Protein AF-A0A950SIX4-F1 (afdb_monomer_lite)

pLDDT: mean 78.1, std 17.55, range [30.97, 98.0]

Sequence (350 aa):
MWPEWLRGLGRAPDRRWSFGVALLVTAQAVRPSWPFLECTYTRKWVKQLPDDAPLQIAAKRLRPAVEAVAWSSIGLQEKALKNGLRTMMVAGHTALEQITDADLRSVPVTVSSGSDVLDAALCSLGVLGRTPLRGAARRMRNRRLTPAELAERSKIPERFRAVHVLYLEQYQQRVSDVYATTRHKHNSLEHFWCFIDERYPEVRSCAHVRPAHARAFIPEAIELARRVQRGPGAGEREDRSTAMQWLTNLRCFFADVCTWGAEPGSPFEPHAPAAVPLERHDLRNLGFDKVRRRAKARSVEAVIDLEREIPKIRAVAIRRWDQAQQSLAEEPGVRAGREAETEAFWDWAV

Secondary structure (DSSP, 8-state):
-HHHHHTTTT--SS-TTHHHHHHHHHTTSS---HHHHHTS-HHHHHTTS-TTSHHHHHHHHHHHHHHT-TT--HHHHHHHHHHHHHHHHHHT-SSGGG--HHHHHHS-GGG-TTHHHHHHHHHHTTSSSS----THHHHH-S----HHHHHHTS---HHHHHHHHHHHHHHHHHT---HHHHHHHHHHHHHHHHHHHHH-TT--SGGG--HHHHHHHHHHHHHHHHHH--STTTTTS-SHHHHHHHHHHHHHHHHHHHHHHTSTT-TTGGG--SS-SS-TTTTSSSSHHHHHHHHHHHHHHHHHHHHHHHHHHHHHHHHHHHHHHHHHHHSTT-HHHHHHHHHHHHTT--

Radius of gyration: 29.11 Å; chains: 1; bounding box: 75×47×80 Å

Structure (mmCIF, N/CA/C/O backbone):
data_AF-A0A950SIX4-F1
#
_entry.id   AF-A0A950SIX4-F1
#
loop_
_atom_site.group_PDB
_atom_site.id
_atom_site.type_symbol
_atom_site.label_atom_id
_atom_site.label_alt_id
_atom_site.label_comp_id
_atom_site.label_asym_id
_atom_site.label_entity_id
_atom_site.label_seq_id
_atom_site.pdbx_PDB_ins_code
_atom_site.Cartn_x
_atom_site.Cartn_y
_atom_site.Cartn_z
_atom_site.occupancy
_atom_site.B_iso_or_equiv
_atom_site.auth_seq_id
_atom_site.auth_comp_id
_atom_site.auth_asym_id
_atom_site.auth_atom_id
_atom_site.pdbx_PDB_model_num
ATOM 1 N N . MET A 1 1 ? -42.368 -7.516 34.049 1.00 48.38 1 MET A N 1
ATOM 2 C CA . MET A 1 1 ? -41.934 -6.469 33.092 1.00 48.38 1 MET A CA 1
ATOM 3 C C . MET A 1 1 ? -42.643 -6.516 31.729 1.00 48.38 1 MET A C 1
ATOM 5 O O . MET A 1 1 ? -43.366 -5.576 31.427 1.00 48.38 1 MET A O 1
ATOM 9 N N . TRP A 1 2 ? -42.496 -7.566 30.899 1.00 38.22 2 TRP A N 1
ATOM 10 C CA . TRP A 1 2 ? -43.104 -7.627 29.544 1.00 38.22 2 TRP A CA 1
ATOM 11 C C . TRP A 1 2 ? -44.647 -7.483 29.506 1.00 38.22 2 TRP A C 1
ATOM 13 O O . TRP A 1 2 ? -45.151 -6.666 28.731 1.00 38.22 2 TRP A O 1
ATOM 23 N N . PRO A 1 3 ? -45.422 -8.170 30.374 1.00 49.09 3 PRO A N 1
ATOM 24 C CA . PRO A 1 3 ? -46.884 -8.040 30.378 1.00 49.09 3 PRO A CA 1
ATOM 25 C C . PRO A 1 3 ? -47.371 -6.679 30.896 1.00 49.09 3 PRO A C 1
ATOM 27 O O . PRO A 1 3 ? -48.432 -6.204 30.504 1.00 49.09 3 PRO A O 1
ATOM 30 N N . GLU A 1 4 ? -46.599 -6.035 31.772 1.00 46.50 4 GLU A N 1
ATOM 31 C CA . GLU A 1 4 ? -46.961 -4.770 32.427 1.00 46.50 4 GLU A CA 1
ATOM 32 C C . GLU A 1 4 ? -46.739 -3.572 31.496 1.00 46.50 4 GLU A C 1
ATOM 34 O O . GLU A 1 4 ? -47.550 -2.647 31.466 1.00 46.50 4 GLU A O 1
ATOM 39 N N . TRP A 1 5 ? -45.697 -3.627 30.661 1.00 44.66 5 TRP A N 1
ATOM 40 C CA . TRP A 1 5 ? -45.426 -2.608 29.647 1.00 44.66 5 TRP A CA 1
ATOM 41 C C . TRP A 1 5 ? -46.444 -2.641 28.489 1.00 44.66 5 TRP A C 1
ATOM 43 O O . TRP A 1 5 ? -46.896 -1.588 28.022 1.00 44.66 5 TRP A O 1
ATOM 53 N N . LEU A 1 6 ? -46.876 -3.839 28.061 1.00 46.06 6 LEU A N 1
ATOM 54 C CA . LEU A 1 6 ? -47.968 -4.011 27.086 1.00 46.06 6 LEU A CA 1
ATOM 55 C C . LEU A 1 6 ? -49.285 -3.398 27.584 1.00 46.06 6 LEU A C 1
ATOM 57 O O . LEU A 1 6 ? -50.023 -2.809 26.797 1.00 46.06 6 LEU A O 1
ATOM 61 N N . ARG A 1 7 ? -49.530 -3.461 28.899 1.00 49.22 7 ARG A N 1
ATOM 62 C CA . ARG A 1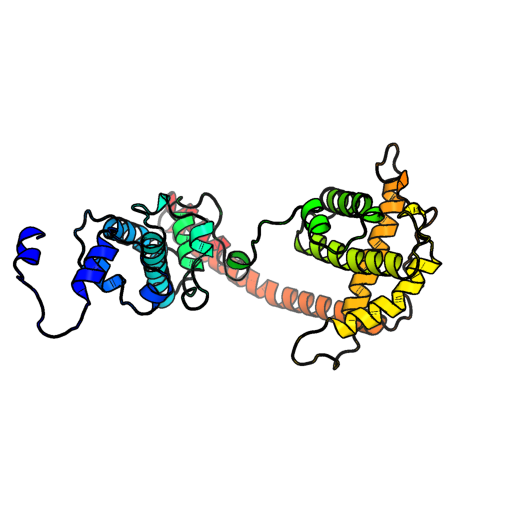 7 ? -50.679 -2.843 29.583 1.00 49.22 7 ARG A CA 1
ATOM 63 C C . ARG A 1 7 ? -50.543 -1.329 29.793 1.00 49.22 7 ARG A C 1
ATOM 65 O O . ARG A 1 7 ? -51.452 -0.711 30.331 1.00 49.22 7 ARG A O 1
ATOM 72 N N . GLY A 1 8 ? -49.441 -0.715 29.357 1.00 42.72 8 GLY A N 1
ATOM 73 C CA . GLY A 1 8 ? -49.271 0.740 29.350 1.00 42.72 8 GLY A CA 1
ATOM 74 C C . GLY A 1 8 ? -48.735 1.359 30.642 1.00 42.72 8 GLY A C 1
ATOM 75 O O . GLY A 1 8 ? -48.627 2.583 30.713 1.00 42.72 8 GLY A O 1
ATOM 76 N N . LEU A 1 9 ? -48.342 0.557 31.634 1.00 44.31 9 LEU A N 1
ATOM 77 C CA . LEU A 1 9 ? -47.749 1.062 32.874 1.00 44.31 9 LEU A CA 1
ATOM 78 C C . LEU A 1 9 ? -46.322 1.584 32.613 1.00 44.31 9 LEU A C 1
ATOM 80 O O . LEU A 1 9 ? -45.476 0.868 32.079 1.00 44.31 9 LEU A O 1
ATOM 84 N N . GLY A 1 10 ? -46.068 2.853 32.962 1.00 48.56 10 GLY A N 1
ATOM 85 C CA . GLY A 1 10 ? -44.774 3.533 32.774 1.00 48.56 10 GLY A CA 1
ATOM 86 C C . GLY A 1 10 ? -44.601 4.308 31.455 1.00 48.56 10 GLY A C 1
ATOM 87 O O . GLY A 1 10 ? -43.490 4.743 31.148 1.00 48.56 10 GLY A O 1
ATOM 88 N N . ARG A 1 11 ? -45.666 4.500 30.658 1.00 47.41 11 ARG A N 1
ATOM 89 C CA . ARG A 1 11 ? -45.623 5.326 29.432 1.00 47.41 11 ARG A CA 1
ATOM 90 C C . ARG A 1 11 ? -45.640 6.825 29.770 1.00 47.41 11 ARG A C 1
ATOM 92 O O . ARG A 1 11 ? -46.593 7.304 30.373 1.00 47.41 11 ARG A O 1
ATOM 99 N N . ALA A 1 12 ? -44.618 7.573 29.345 1.00 44.06 12 ALA A N 1
ATOM 100 C CA . ALA A 1 12 ? -44.631 9.039 29.409 1.00 44.06 12 ALA A CA 1
ATOM 101 C C . ALA A 1 12 ? -45.464 9.635 28.248 1.00 44.06 12 ALA A C 1
ATOM 103 O O . ALA A 1 12 ? -45.414 9.079 27.145 1.00 44.06 12 ALA A O 1
ATOM 104 N N . PRO A 1 13 ? -46.215 10.737 28.450 1.00 44.34 13 PRO A N 1
ATOM 105 C CA . PRO A 1 13 ? -47.387 11.041 27.619 1.00 44.34 13 PRO A CA 1
ATOM 106 C C . PRO A 1 13 ? -47.112 11.669 26.241 1.00 44.34 13 PRO A C 1
ATOM 108 O O . PRO A 1 13 ? -48.039 11.774 25.447 1.00 44.34 13 PRO A O 1
ATOM 111 N N . ASP A 1 14 ? -45.893 12.113 25.918 1.00 44.97 14 ASP A N 1
ATOM 112 C CA . ASP A 1 14 ? -45.749 13.212 24.947 1.00 44.97 14 ASP A CA 1
ATOM 113 C C . ASP A 1 14 ? -44.586 13.133 23.933 1.00 44.97 14 ASP A C 1
ATOM 115 O O . ASP A 1 14 ? -44.332 14.106 23.222 1.00 44.97 14 ASP A O 1
ATOM 119 N N . ARG A 1 15 ? -43.904 11.990 23.735 1.00 39.38 15 ARG A N 1
ATOM 120 C CA . ARG A 1 15 ? -42.843 11.883 22.696 1.00 39.38 15 ARG A CA 1
ATOM 121 C C . ARG A 1 15 ? -43.001 10.717 21.713 1.00 39.38 15 ARG A C 1
ATOM 123 O O . ARG A 1 15 ? -42.433 9.636 21.870 1.00 39.38 15 ARG A O 1
ATOM 130 N N . ARG A 1 16 ? -43.767 11.036 20.660 1.00 43.94 16 ARG A N 1
ATOM 131 C CA . ARG A 1 16 ? -43.794 10.532 19.266 1.00 43.94 16 ARG A CA 1
ATOM 132 C C . ARG A 1 16 ? -42.839 9.361 18.948 1.00 43.94 16 ARG A C 1
ATOM 134 O O . ARG A 1 16 ? -41.625 9.490 19.067 1.00 43.94 16 ARG A O 1
ATOM 141 N N . TRP A 1 17 ? -43.417 8.249 18.475 1.00 43.03 17 TRP A N 1
ATOM 142 C CA . TRP A 1 17 ? -42.788 7.102 17.776 1.00 43.03 17 TRP A CA 1
ATOM 143 C C . TRP A 1 17 ? -41.727 6.273 18.536 1.00 43.03 17 TRP A C 1
ATOM 145 O O . TRP A 1 17 ? -41.317 5.213 18.068 1.00 43.03 17 TRP A O 1
ATOM 155 N N . SER A 1 18 ? -41.296 6.710 19.719 1.00 53.47 18 SER A N 1
ATOM 156 C CA . SER A 1 18 ? -39.960 6.391 20.234 1.00 53.47 18 SER A CA 1
ATOM 157 C C . SER A 1 18 ? -39.784 5.046 20.949 1.00 53.47 18 SER A C 1
ATOM 159 O O . SER A 1 18 ? -38.671 4.530 20.931 1.00 53.47 18 SER A O 1
ATOM 161 N N . PHE A 1 19 ? -40.821 4.444 21.542 1.00 54.12 19 PHE A N 1
ATOM 162 C CA . PHE A 1 19 ? -40.644 3.205 22.320 1.00 54.12 19 PHE A CA 1
ATOM 163 C C . PHE A 1 19 ? -40.928 1.914 21.551 1.00 54.12 19 PHE A C 1
ATOM 165 O O . PHE A 1 19 ? -40.191 0.957 21.734 1.00 54.12 19 PHE A O 1
ATOM 172 N N . GLY A 1 20 ? -41.947 1.866 20.686 1.00 58.69 20 GLY A N 1
ATOM 173 C CA . GLY A 1 20 ? -42.248 0.654 19.908 1.00 58.69 20 GLY A CA 1
ATOM 174 C C . GLY A 1 20 ? -41.125 0.305 18.930 1.00 58.69 20 GLY A C 1
ATOM 175 O O . GLY A 1 20 ? -40.686 -0.836 18.865 1.00 58.69 20 GLY A O 1
ATOM 176 N N . VAL A 1 21 ? -40.582 1.312 18.241 1.00 62.69 21 VAL A N 1
ATOM 177 C CA . VAL A 1 21 ? -39.422 1.136 17.355 1.00 62.69 21 VAL A CA 1
ATOM 178 C C . VAL A 1 21 ? -38.161 0.817 18.156 1.00 62.69 21 VAL A C 1
ATOM 180 O O . VAL A 1 21 ? -37.418 -0.082 17.772 1.00 62.69 21 VAL A O 1
ATOM 183 N N . ALA A 1 22 ? -37.935 1.499 19.287 1.00 65.06 22 ALA A N 1
ATOM 184 C CA . ALA A 1 22 ? -36.827 1.159 20.177 1.00 65.06 22 ALA A CA 1
ATOM 185 C C . ALA A 1 22 ? -36.915 -0.297 20.635 1.00 65.06 22 ALA A C 1
ATOM 187 O O . ALA A 1 22 ? -35.912 -0.991 20.566 1.00 65.06 22 ALA A O 1
ATOM 188 N N . LEU A 1 23 ? -38.107 -0.759 21.020 1.00 65.56 23 LEU A N 1
ATOM 189 C CA . LEU A 1 23 ? -38.365 -2.128 21.449 1.00 65.56 23 LEU A CA 1
ATOM 190 C C . LEU A 1 23 ? -38.097 -3.131 20.329 1.00 65.56 23 LEU A C 1
ATOM 192 O O . LEU A 1 23 ? -37.397 -4.105 20.559 1.00 65.56 23 LEU A O 1
ATOM 196 N N . LEU A 1 24 ? -38.608 -2.896 19.118 1.00 67.69 24 LEU A N 1
ATOM 197 C CA . LEU A 1 24 ? -38.365 -3.786 17.977 1.00 67.69 24 LEU A CA 1
ATOM 198 C C . LEU A 1 24 ? -36.870 -3.883 17.642 1.00 67.69 24 LEU A C 1
ATOM 200 O O . LEU A 1 24 ? -36.374 -4.965 17.335 1.00 67.69 24 LEU A O 1
ATOM 204 N N . VAL A 1 25 ? -36.145 -2.765 17.730 1.00 68.19 25 VAL A N 1
ATOM 205 C CA . VAL A 1 25 ? -34.700 -2.708 17.476 1.00 68.19 25 VAL A CA 1
ATOM 206 C C . VAL A 1 25 ? -33.902 -3.375 18.598 1.00 68.19 25 VAL A C 1
ATOM 208 O O . VAL A 1 25 ? -32.972 -4.128 18.320 1.00 68.19 25 VAL A O 1
ATOM 211 N N . THR A 1 26 ? -34.235 -3.127 19.868 1.00 72.56 26 THR A N 1
ATOM 212 C CA . THR A 1 26 ? -33.491 -3.691 21.004 1.00 72.56 26 THR A CA 1
ATOM 213 C C . THR A 1 26 ? -33.841 -5.145 21.300 1.00 72.56 26 THR A C 1
ATOM 215 O O . THR A 1 26 ? -32.975 -5.875 21.773 1.00 72.56 26 THR A O 1
ATOM 218 N N . ALA A 1 27 ? -35.057 -5.586 20.971 1.00 68.62 27 ALA A N 1
ATOM 219 C CA . ALA A 1 27 ? -35.435 -6.998 20.922 1.00 68.62 27 ALA A CA 1
ATOM 220 C C . ALA A 1 27 ? -34.904 -7.706 19.662 1.00 68.62 27 ALA A C 1
ATOM 222 O O . ALA A 1 27 ? -35.129 -8.899 19.498 1.00 68.62 27 ALA A O 1
ATOM 223 N N . GLN A 1 28 ? -34.226 -6.974 18.767 1.00 69.88 28 GLN A N 1
ATOM 224 C CA . GLN A 1 28 ? -33.653 -7.482 17.516 1.00 69.88 28 GLN A CA 1
ATOM 225 C C . GLN A 1 28 ? -34.681 -8.135 16.574 1.00 69.88 28 GLN A C 1
ATOM 227 O O . GLN A 1 28 ? -34.322 -8.909 15.691 1.00 69.88 28 GLN A O 1
ATOM 232 N N . ALA A 1 29 ? -35.960 -7.772 16.710 1.00 67.88 29 ALA A N 1
ATOM 233 C CA . ALA A 1 29 ? -37.035 -8.192 15.813 1.00 67.88 29 ALA A CA 1
ATOM 234 C C . ALA A 1 29 ? -36.935 -7.522 14.430 1.00 67.88 29 ALA A C 1
ATOM 236 O O . ALA A 1 29 ? -37.530 -7.989 13.461 1.00 67.88 29 ALA A O 1
ATOM 237 N N . VAL A 1 30 ? -36.183 -6.421 14.333 1.00 67.06 30 VAL A N 1
ATOM 238 C CA . VAL A 1 30 ? -35.877 -5.717 13.083 1.00 67.06 30 VAL A CA 1
ATOM 239 C C . VAL A 1 30 ? -34.408 -5.306 13.047 1.00 67.06 30 VAL A C 1
ATOM 241 O O . VAL A 1 30 ? -33.815 -4.999 14.083 1.00 67.06 30 VAL A O 1
ATOM 244 N N . ARG A 1 31 ? -33.829 -5.244 11.842 1.00 77.25 31 ARG A N 1
ATOM 245 C CA . ARG A 1 31 ? -32.462 -4.753 11.620 1.00 77.25 31 ARG A CA 1
ATOM 246 C C . ARG A 1 31 ? -32.496 -3.285 11.190 1.00 77.25 31 ARG A C 1
ATOM 248 O O . ARG A 1 31 ? -32.911 -2.999 10.065 1.00 77.25 31 ARG A O 1
ATOM 255 N N . PRO A 1 32 ? -32.110 -2.335 12.057 1.00 77.69 32 PRO A N 1
ATOM 256 C CA . PRO A 1 32 ? -32.047 -0.931 11.680 1.00 77.69 32 PRO A CA 1
ATOM 257 C C . PRO A 1 32 ? -30.896 -0.664 10.702 1.00 77.69 32 PRO A C 1
ATOM 259 O O . PRO A 1 32 ? -29.860 -1.325 10.735 1.00 77.69 32 PRO A O 1
ATOM 262 N N . SER A 1 33 ? -31.044 0.369 9.875 1.00 76.00 33 SER A N 1
ATOM 263 C CA . SER A 1 33 ? -29.946 0.890 9.060 1.00 76.00 33 SER A CA 1
ATOM 264 C C . SER A 1 33 ? -29.054 1.840 9.866 1.00 76.00 33 SER A C 1
ATOM 266 O O . SER A 1 33 ? -29.481 2.437 10.860 1.00 76.00 33 SER A O 1
ATOM 268 N N . TRP A 1 34 ? -27.813 2.035 9.412 1.00 78.94 34 TRP A N 1
ATOM 269 C CA . TRP A 1 34 ? -26.906 3.014 10.013 1.00 78.94 34 TRP A CA 1
ATOM 270 C C . TRP A 1 34 ? -27.499 4.433 10.070 1.00 78.94 34 TRP A C 1
ATOM 272 O O . TRP A 1 34 ? -27.545 4.965 11.179 1.00 78.94 34 TRP A O 1
ATOM 282 N N . PRO A 1 35 ? -28.030 5.023 8.973 1.00 74.62 35 PRO A N 1
ATOM 283 C CA . PRO A 1 35 ? -28.616 6.368 9.011 1.00 74.62 35 PRO A CA 1
ATOM 284 C C . PRO A 1 35 ? -29.713 6.527 10.069 1.00 74.62 35 PRO A C 1
ATOM 286 O O . PRO A 1 35 ? -29.768 7.538 10.766 1.00 74.62 35 PRO A O 1
ATOM 289 N N . PHE A 1 36 ? -30.548 5.500 10.259 1.00 73.88 36 PHE A N 1
ATOM 290 C CA . PHE A 1 36 ? -31.557 5.505 11.315 1.00 73.88 36 PHE A CA 1
ATOM 291 C C . PHE A 1 36 ? -30.916 5.526 12.711 1.00 73.88 36 PHE A C 1
ATOM 293 O O . PHE A 1 36 ? -31.318 6.300 13.584 1.00 73.88 36 PHE A O 1
ATOM 300 N N . LEU A 1 37 ? -29.892 4.698 12.940 1.00 74.94 37 LEU A N 1
ATOM 301 C CA . LEU A 1 37 ? -29.213 4.663 14.231 1.00 74.94 37 LEU A CA 1
ATOM 302 C C . LEU A 1 37 ? -28.454 5.952 14.533 1.00 74.94 37 LEU A C 1
ATOM 304 O O . LEU A 1 37 ? -28.391 6.328 15.700 1.00 74.94 37 LEU A O 1
ATOM 308 N N . GLU A 1 38 ? -27.903 6.652 13.539 1.00 69.00 38 GLU A N 1
ATOM 309 C CA . GLU A 1 38 ? -27.194 7.924 13.734 1.00 69.00 38 GLU A CA 1
ATOM 310 C C . GLU A 1 38 ? -28.059 8.961 14.456 1.00 69.00 38 GLU A C 1
ATOM 312 O O . GLU A 1 38 ? -27.601 9.545 15.443 1.00 69.00 38 GLU A O 1
ATOM 317 N N . CYS A 1 39 ? -29.322 9.082 14.044 1.00 66.19 39 CYS A N 1
ATOM 318 C CA . CYS A 1 39 ? -30.301 10.030 14.574 1.00 66.19 39 CYS A CA 1
ATOM 319 C C . CYS A 1 39 ? -30.953 9.599 15.902 1.00 66.19 39 CYS A C 1
ATOM 321 O O . CYS A 1 39 ? -31.832 10.298 16.406 1.00 66.19 39 CYS A O 1
ATOM 323 N N . THR A 1 40 ? -30.558 8.462 16.490 1.00 67.62 40 THR A N 1
ATOM 324 C CA . THR A 1 40 ? -31.206 7.903 17.689 1.00 67.62 40 THR A CA 1
ATOM 325 C C . THR A 1 40 ? -30.260 7.748 18.881 1.00 67.62 40 THR A C 1
ATOM 327 O O . THR A 1 40 ? -29.041 7.558 18.763 1.00 67.62 40 THR A O 1
ATOM 330 N N . TYR A 1 41 ? -30.841 7.822 20.082 1.00 69.88 41 TYR A N 1
ATOM 331 C CA . TYR A 1 41 ? -30.123 7.778 21.358 1.00 69.88 41 TYR A CA 1
ATOM 332 C C . TYR A 1 41 ? -30.020 6.343 21.912 1.00 69.88 41 TYR A C 1
ATOM 334 O O . TYR A 1 41 ? -30.439 6.055 23.033 1.00 69.88 41 TYR A O 1
ATOM 342 N N . THR A 1 42 ? -29.447 5.436 21.113 1.00 72.44 42 THR A N 1
ATOM 343 C CA . THR A 1 42 ? -29.420 3.971 21.333 1.00 72.44 42 THR A CA 1
ATOM 344 C C . THR A 1 42 ? -28.978 3.522 22.729 1.00 72.44 42 THR A C 1
ATOM 346 O O . THR A 1 42 ? -29.514 2.556 23.262 1.00 72.44 42 THR A O 1
ATOM 349 N N . ARG A 1 43 ? -28.055 4.240 23.381 1.00 72.31 43 ARG A N 1
ATOM 350 C CA . ARG A 1 43 ? -27.608 3.924 24.752 1.00 72.31 43 ARG A CA 1
ATOM 351 C C . ARG A 1 43 ? -28.746 3.989 25.776 1.00 72.31 43 ARG A C 1
ATOM 353 O O . ARG A 1 43 ? -28.762 3.187 26.703 1.00 72.31 43 ARG A O 1
ATOM 360 N N . LYS A 1 44 ? -29.685 4.934 25.628 1.00 74.38 44 LYS A N 1
ATOM 361 C CA . LYS A 1 44 ? -30.836 5.052 26.538 1.00 74.38 44 LYS A CA 1
ATOM 362 C C . LYS A 1 44 ? -31.779 3.861 26.383 1.00 74.38 44 LYS A C 1
ATOM 364 O O . LYS A 1 44 ? -32.330 3.422 27.381 1.00 74.38 44 LYS A O 1
ATOM 369 N N . TRP A 1 45 ? -31.907 3.324 25.170 1.00 79.81 45 TRP A N 1
ATOM 370 C CA . TRP A 1 45 ? -32.712 2.131 24.912 1.00 79.81 45 TRP A CA 1
ATOM 371 C C . TRP A 1 45 ? -32.082 0.886 25.531 1.00 79.81 45 TRP A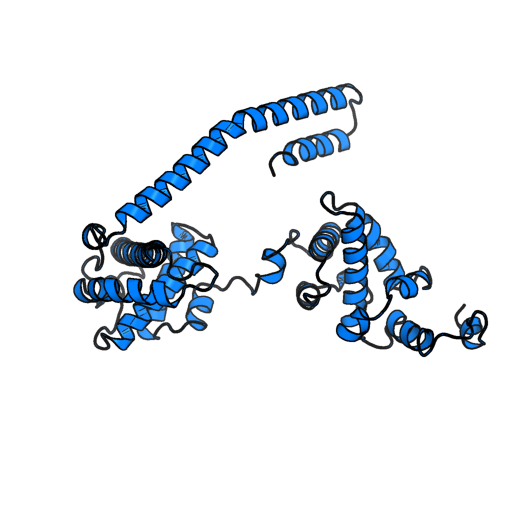 C 1
ATOM 373 O O . TRP A 1 45 ? -32.761 0.150 26.233 1.00 79.81 45 TRP A O 1
ATOM 383 N N . VAL A 1 46 ? -30.770 0.693 25.350 1.00 81.69 46 VAL A N 1
ATOM 384 C CA . VAL A 1 46 ? -30.061 -0.472 25.910 1.00 81.69 46 VAL A CA 1
ATOM 385 C C . VAL A 1 46 ? -30.089 -0.467 27.440 1.00 81.69 46 VAL A C 1
ATOM 387 O O . VAL A 1 46 ? -30.373 -1.494 28.032 1.00 81.69 46 VAL A O 1
ATOM 390 N N . LYS A 1 47 ? -29.916 0.694 28.093 1.00 79.75 47 LYS A N 1
ATOM 391 C CA . LYS A 1 47 ? -29.991 0.809 29.565 1.00 79.75 47 LYS A CA 1
ATOM 392 C C . LYS A 1 47 ? -31.331 0.372 30.177 1.00 79.75 47 LYS A C 1
ATOM 394 O O . LYS A 1 47 ? -31.378 0.157 31.381 1.00 79.75 47 LYS A O 1
ATOM 399 N N . GLN A 1 48 ? -32.405 0.330 29.390 1.00 79.50 48 GLN A N 1
ATOM 400 C CA . GLN A 1 48 ? -33.741 -0.067 29.847 1.00 79.50 48 GLN A CA 1
ATOM 401 C C . GLN A 1 48 ? -34.018 -1.558 29.633 1.00 79.50 48 GLN A C 1
ATOM 403 O O . GLN A 1 48 ? -35.090 -2.032 30.000 1.00 79.50 48 GLN A O 1
ATOM 408 N N . LEU A 1 49 ? -33.088 -2.284 29.010 1.00 78.19 49 LEU A N 1
ATOM 409 C CA . LEU A 1 49 ? -33.236 -3.710 28.784 1.00 78.19 49 LEU A CA 1
ATOM 410 C C . LEU A 1 49 ? -33.013 -4.509 30.075 1.00 78.19 49 LEU A C 1
ATOM 412 O O . LEU A 1 49 ? -32.210 -4.097 30.915 1.00 78.19 49 LEU A O 1
ATOM 416 N N . PRO A 1 50 ? -33.678 -5.671 30.202 1.00 79.25 50 PRO A N 1
ATOM 417 C CA . PRO A 1 50 ? -33.336 -6.677 31.198 1.00 79.25 50 PRO A CA 1
ATOM 418 C C . PRO A 1 50 ? -31.850 -7.055 31.164 1.00 79.25 50 PRO A C 1
ATOM 420 O O . PRO A 1 50 ? -31.191 -6.974 30.126 1.00 79.25 50 PRO A O 1
ATOM 423 N N . ASP A 1 51 ? -31.329 -7.488 32.306 1.00 81.38 51 ASP A N 1
ATOM 424 C CA . ASP A 1 51 ? -29.909 -7.803 32.481 1.00 81.38 51 ASP A CA 1
ATOM 425 C C . ASP A 1 51 ? -29.419 -9.001 31.660 1.00 81.38 51 ASP A C 1
ATOM 427 O O . ASP A 1 51 ? -28.230 -9.074 31.345 1.00 81.38 51 ASP A O 1
ATOM 431 N N . ASP A 1 52 ? -30.332 -9.898 31.302 1.00 81.94 52 ASP A N 1
ATOM 432 C CA . ASP A 1 52 ? -30.138 -11.069 30.450 1.00 81.94 52 ASP A CA 1
ATOM 433 C C . ASP A 1 52 ? -30.289 -10.755 28.951 1.00 81.94 52 ASP A C 1
ATOM 435 O O . ASP A 1 52 ? -30.013 -11.607 28.106 1.00 81.94 52 ASP A O 1
ATOM 439 N N . ALA A 1 53 ? -30.690 -9.533 28.585 1.00 84.25 53 ALA A N 1
ATOM 440 C CA . ALA A 1 53 ? -30.831 -9.167 27.185 1.00 84.25 53 ALA A CA 1
ATOM 441 C C . ALA A 1 53 ? -29.458 -9.156 26.475 1.00 84.25 53 ALA A C 1
ATOM 443 O O . ALA A 1 53 ? -28.508 -8.554 26.991 1.00 84.25 53 ALA A O 1
ATOM 444 N N . PRO A 1 54 ? -29.351 -9.698 25.245 1.00 89.19 54 PRO A N 1
ATOM 445 C CA . PRO A 1 54 ? -28.111 -9.755 24.462 1.00 89.19 54 PRO A CA 1
ATOM 446 C C . PRO A 1 54 ? -27.294 -8.454 24.433 1.00 89.19 54 PRO A C 1
ATOM 448 O O . PRO A 1 54 ? -26.095 -8.434 24.716 1.00 89.19 54 PRO A O 1
ATOM 451 N N . LEU A 1 55 ? -27.957 -7.328 24.154 1.00 89.69 55 LEU A N 1
ATOM 452 C CA . LEU A 1 55 ? -27.317 -6.012 24.087 1.00 89.69 55 LEU A CA 1
ATOM 453 C C . LEU A 1 55 ? -26.858 -5.499 25.460 1.00 89.69 55 LEU A C 1
ATOM 455 O O . LEU A 1 55 ? -25.895 -4.737 25.532 1.00 89.69 55 LEU A O 1
ATOM 459 N N . GLN A 1 56 ? -27.526 -5.904 26.541 1.00 91.00 56 GLN A N 1
ATOM 460 C CA . GLN A 1 56 ? -27.165 -5.525 27.904 1.00 91.00 56 GLN A CA 1
ATOM 461 C C . GLN A 1 56 ? -25.969 -6.348 28.400 1.00 91.00 56 GLN A C 1
ATOM 463 O O . GLN A 1 56 ? -25.032 -5.774 28.957 1.00 91.00 56 GLN A O 1
ATOM 468 N N . ILE A 1 57 ? -25.933 -7.652 28.101 1.00 93.75 57 ILE A N 1
ATOM 469 C CA . ILE A 1 57 ? -24.767 -8.523 28.327 1.00 93.75 57 ILE A CA 1
ATOM 470 C C . ILE A 1 57 ? -23.551 -7.978 27.569 1.00 93.75 57 ILE A C 1
ATOM 472 O O . ILE A 1 57 ? -22.492 -7.748 28.161 1.00 93.75 57 ILE A O 1
ATOM 476 N N . ALA A 1 58 ? -23.717 -7.681 26.277 1.00 94.56 58 ALA A N 1
ATOM 477 C CA . ALA A 1 58 ? -22.669 -7.084 25.458 1.00 94.56 58 ALA A CA 1
ATOM 478 C C . ALA A 1 58 ? -22.199 -5.737 26.025 1.00 94.56 58 ALA A C 1
ATOM 480 O O . ALA A 1 58 ? -20.998 -5.497 26.126 1.00 94.56 58 ALA A O 1
ATOM 481 N N . ALA A 1 59 ? -23.117 -4.868 26.465 1.00 93.94 59 ALA A N 1
ATOM 482 C CA . ALA A 1 59 ? -22.765 -3.587 27.072 1.00 93.94 59 ALA A CA 1
ATOM 483 C C . ALA A 1 59 ? -22.007 -3.735 28.401 1.00 93.94 59 ALA A C 1
ATOM 485 O O . ALA A 1 59 ? -21.129 -2.918 28.680 1.00 93.94 59 ALA A O 1
ATOM 486 N N . LYS A 1 60 ? -22.350 -4.732 29.229 1.00 94.31 60 LYS A N 1
ATOM 487 C CA . LYS A 1 60 ? -21.664 -5.022 30.498 1.00 94.31 60 LYS A CA 1
ATOM 488 C C . LYS A 1 60 ? -20.254 -5.555 30.269 1.00 94.31 60 LYS A C 1
ATOM 490 O O . LYS A 1 60 ? -19.351 -5.155 30.990 1.00 94.31 60 LYS A O 1
ATOM 495 N N . ARG A 1 61 ? -20.054 -6.389 29.246 1.00 95.62 61 ARG A N 1
ATOM 496 C CA . ARG A 1 61 ? -18.735 -6.942 28.909 1.00 95.62 61 ARG A CA 1
ATOM 497 C C . ARG A 1 61 ? -17.841 -5.966 28.143 1.00 95.62 61 ARG A C 1
ATOM 499 O O . ARG A 1 61 ? -16.650 -5.884 28.416 1.00 95.62 61 ARG A O 1
ATOM 506 N N . LEU A 1 62 ? -18.403 -5.206 27.205 1.00 95.50 62 LEU A N 1
ATOM 507 C CA . LEU A 1 62 ? -17.639 -4.278 26.369 1.00 95.50 62 LEU A CA 1
ATOM 508 C C . LEU A 1 62 ? -17.181 -3.033 27.137 1.00 95.50 62 LEU A C 1
ATOM 510 O O . LEU A 1 62 ? -16.122 -2.494 26.842 1.00 95.50 62 LEU A O 1
ATOM 514 N N . ARG A 1 63 ? -17.965 -2.565 28.114 1.00 95.56 63 ARG A N 1
ATOM 515 C CA . ARG A 1 63 ? -17.647 -1.362 28.899 1.00 95.56 63 ARG A CA 1
ATOM 516 C C . ARG A 1 63 ? -16.279 -1.423 29.597 1.00 95.56 63 ARG A C 1
ATOM 518 O O . ARG A 1 63 ? -15.479 -0.546 29.285 1.00 95.56 63 ARG A O 1
ATOM 525 N N . PRO A 1 64 ? -15.966 -2.426 30.440 1.00 95.62 64 PRO A N 1
ATOM 526 C CA . PRO A 1 64 ? -14.655 -2.502 31.082 1.00 95.62 64 PRO A CA 1
ATOM 527 C C . PRO A 1 64 ? -13.526 -2.671 30.057 1.00 95.62 64 PRO A C 1
ATOM 529 O O . PRO A 1 64 ? -12.471 -2.072 30.213 1.00 95.62 64 PRO A O 1
ATOM 532 N N . ALA A 1 65 ? -13.752 -3.410 28.964 1.00 95.12 65 ALA A N 1
ATOM 533 C CA . ALA A 1 65 ? -12.747 -3.579 27.912 1.00 95.12 65 ALA A CA 1
ATOM 534 C C . ALA A 1 65 ? -12.422 -2.270 27.180 1.00 95.12 65 ALA A C 1
ATOM 536 O O . ALA A 1 65 ? -11.276 -2.034 26.816 1.00 95.12 65 ALA A O 1
ATOM 537 N N . VAL A 1 66 ? -13.425 -1.416 26.970 1.00 95.31 66 VAL A N 1
ATOM 538 C CA . VAL A 1 66 ? -13.264 -0.080 26.388 1.00 95.31 66 VAL A CA 1
ATOM 539 C C . VAL A 1 66 ? -12.599 0.882 27.377 1.00 95.31 66 VAL A C 1
ATOM 541 O O . VAL A 1 66 ? -11.750 1.671 26.972 1.00 95.31 66 VAL A O 1
ATOM 544 N N . GLU A 1 67 ? -12.964 0.817 28.658 1.00 93.31 67 GLU A N 1
ATOM 545 C CA . GLU A 1 67 ? -12.365 1.624 29.731 1.00 93.31 67 GLU A CA 1
ATOM 546 C C . GLU A 1 67 ? -10.891 1.255 29.974 1.00 93.31 67 GLU A C 1
ATOM 548 O O . GLU A 1 67 ? -10.085 2.136 30.258 1.00 93.31 67 GLU A O 1
ATOM 553 N N . ALA A 1 68 ? -10.516 -0.010 29.759 1.00 90.75 68 ALA A N 1
ATOM 554 C CA . ALA A 1 68 ? -9.137 -0.496 29.840 1.00 90.75 68 ALA A CA 1
ATOM 555 C C . ALA A 1 68 ? -8.230 -0.016 28.686 1.00 90.75 68 ALA A C 1
ATOM 557 O O . ALA A 1 68 ? -7.018 -0.226 28.716 1.00 90.75 68 ALA A O 1
ATOM 558 N N . VAL A 1 69 ? -8.775 0.631 27.649 1.00 86.00 69 VAL A N 1
ATOM 559 C CA . VAL A 1 69 ? -7.973 1.164 26.540 1.00 86.00 69 VAL A CA 1
ATOM 560 C C . VAL A 1 69 ? -7.280 2.459 26.980 1.00 86.00 69 VAL A C 1
ATOM 562 O O . VAL A 1 69 ? -7.848 3.547 26.865 1.00 86.00 69 VAL A O 1
ATOM 565 N N . ALA A 1 70 ? -6.031 2.346 27.436 1.00 78.06 70 ALA A N 1
ATOM 566 C CA . ALA A 1 70 ? -5.277 3.406 28.124 1.00 78.06 70 ALA A CA 1
ATOM 567 C C . ALA A 1 70 ? -5.204 4.766 27.396 1.00 78.06 70 ALA A C 1
ATOM 569 O O . ALA A 1 70 ? -5.273 5.822 28.013 1.00 78.06 70 ALA A O 1
ATOM 570 N N . TRP A 1 71 ? -5.112 4.765 26.066 1.00 76.50 71 TRP A N 1
ATOM 571 C CA . TRP A 1 71 ? -4.973 5.981 25.248 1.00 76.50 71 TRP A CA 1
ATOM 572 C C . TRP A 1 71 ? -6.316 6.646 24.890 1.00 76.50 71 TRP A C 1
ATOM 574 O O . TRP A 1 71 ? -6.353 7.605 24.115 1.00 76.50 71 TRP A O 1
ATOM 584 N N . SER A 1 72 ? -7.441 6.123 25.387 1.00 81.88 72 SER A N 1
ATOM 585 C CA . SER A 1 72 ? -8.779 6.610 25.048 1.00 81.88 72 SER A CA 1
ATOM 586 C C . SER A 1 72 ? -9.304 7.630 26.062 1.00 81.88 72 SER A C 1
ATOM 588 O O . SER A 1 72 ? -9.214 7.442 27.269 1.00 81.88 72 SER A O 1
ATOM 590 N N . SER A 1 73 ? -9.903 8.722 25.578 1.00 87.19 73 SER A N 1
ATOM 591 C CA . SER A 1 73 ? -10.647 9.647 26.441 1.00 87.19 73 SER A CA 1
ATOM 592 C C . SER A 1 73 ? -12.045 9.106 26.749 1.00 87.19 73 SER A C 1
ATOM 594 O O . SER A 1 73 ? -12.611 8.373 25.936 1.00 87.19 73 SER A O 1
ATOM 596 N N . ILE A 1 74 ? -12.662 9.552 27.850 1.00 87.69 74 ILE A N 1
ATOM 597 C CA . ILE A 1 74 ? -14.045 9.186 28.228 1.00 87.69 74 ILE A CA 1
ATOM 598 C C . ILE A 1 74 ? -15.013 9.374 27.047 1.00 87.69 74 ILE A C 1
ATOM 600 O O . ILE A 1 74 ? -15.826 8.506 26.738 1.00 87.69 74 ILE A O 1
ATOM 604 N N . GLY A 1 75 ? -14.882 10.478 26.304 1.00 86.94 75 GLY A N 1
ATOM 605 C CA . GLY A 1 75 ? -15.712 10.730 25.125 1.00 86.94 75 GLY A CA 1
ATOM 606 C C . GLY A 1 75 ? -15.513 9.710 23.993 1.00 86.94 75 GLY A C 1
ATOM 607 O O . GLY A 1 75 ? -16.470 9.376 23.294 1.00 86.94 75 GLY A O 1
ATOM 608 N N . LEU A 1 76 ? -14.293 9.201 23.791 1.00 85.31 76 LEU A N 1
ATOM 609 C CA . LEU A 1 76 ? -14.014 8.141 22.815 1.00 85.31 76 LEU A CA 1
ATOM 610 C C . LEU A 1 76 ? -14.492 6.774 23.309 1.00 85.31 76 LEU A C 1
ATOM 612 O O . LEU A 1 76 ? -15.026 6.012 22.505 1.00 85.31 76 LEU A O 1
ATOM 616 N N . GLN A 1 77 ? -14.368 6.501 24.606 1.00 91.31 77 GLN A N 1
ATOM 617 C CA . GLN A 1 77 ? -14.877 5.291 25.252 1.00 91.31 77 GLN A CA 1
ATOM 618 C C . GLN A 1 77 ? -16.397 5.178 25.096 1.00 91.31 77 GLN A C 1
ATOM 620 O O . GLN A 1 77 ? -16.923 4.171 24.619 1.00 91.31 77 GLN A O 1
ATOM 625 N N . GLU A 1 78 ? -17.133 6.251 25.392 1.00 89.75 78 GLU A N 1
ATOM 626 C CA . GLU A 1 78 ? -18.587 6.255 25.232 1.00 89.75 78 GLU A CA 1
ATOM 627 C C . GLU A 1 78 ? -19.018 6.027 23.780 1.00 89.75 78 GLU A C 1
ATOM 629 O O . GLU A 1 78 ? -19.992 5.311 23.516 1.00 89.75 78 GLU A O 1
ATOM 634 N N . LYS A 1 79 ? -18.288 6.612 22.825 1.00 90.25 79 LYS A N 1
ATOM 635 C CA . LYS A 1 79 ? -18.539 6.410 21.396 1.00 90.25 79 LYS A CA 1
ATOM 636 C C . LYS A 1 79 ? -18.198 4.991 20.945 1.00 90.25 79 LYS A C 1
ATOM 638 O O . LYS A 1 79 ? -18.959 4.424 20.169 1.00 90.25 79 LYS A O 1
ATOM 643 N N . ALA A 1 80 ? -17.121 4.400 21.455 1.00 92.94 80 ALA A N 1
ATOM 644 C CA . ALA A 1 80 ? -16.733 3.020 21.172 1.00 92.94 80 ALA A CA 1
ATOM 645 C C . ALA A 1 80 ? -17.808 2.031 21.629 1.00 92.94 80 ALA A C 1
ATOM 647 O O . ALA A 1 80 ? -18.303 1.244 20.823 1.00 92.94 80 ALA A O 1
ATOM 648 N N . LEU A 1 81 ? -18.254 2.154 22.884 1.00 93.50 81 LEU A N 1
ATOM 649 C CA . LEU A 1 81 ? -19.352 1.361 23.434 1.00 93.50 81 LEU A CA 1
ATOM 650 C C . LEU A 1 81 ? -20.624 1.519 22.591 1.00 93.50 81 LEU A C 1
ATOM 652 O O . LEU A 1 81 ? -21.276 0.542 22.227 1.00 93.50 81 LEU A O 1
ATOM 656 N N . LYS A 1 82 ? -20.975 2.763 22.251 1.00 91.62 82 LYS A N 1
ATOM 657 C CA . LYS A 1 82 ? -22.143 3.071 21.421 1.00 91.62 82 LYS A CA 1
ATOM 658 C C . LYS A 1 82 ? -22.039 2.442 20.030 1.00 91.62 82 LYS A C 1
ATOM 660 O O . LYS A 1 82 ? -23.038 1.922 19.537 1.00 91.62 82 LYS A O 1
ATOM 665 N N . ASN A 1 83 ? -20.863 2.480 19.411 1.00 92.62 83 ASN A N 1
ATOM 666 C CA . ASN A 1 83 ? -20.627 1.895 18.096 1.00 92.62 83 ASN A CA 1
ATOM 667 C C . ASN A 1 83 ? -20.687 0.369 18.137 1.00 92.62 83 ASN A C 1
ATOM 669 O O . ASN A 1 83 ? -21.345 -0.196 17.277 1.00 92.62 83 ASN A O 1
ATOM 673 N N . GLY A 1 84 ? -20.119 -0.287 19.155 1.00 93.75 84 GLY A N 1
ATOM 674 C CA . GLY A 1 84 ? -20.210 -1.744 19.303 1.00 93.75 84 GLY A CA 1
ATOM 675 C C . GLY A 1 84 ? -21.660 -2.229 19.367 1.00 93.75 84 GLY A C 1
ATOM 676 O O . GLY A 1 84 ? -22.061 -3.111 18.612 1.00 93.75 84 GLY A O 1
ATOM 677 N N . LEU A 1 85 ? -22.487 -1.565 20.181 1.00 93.00 85 LEU A N 1
ATOM 678 C CA . LEU A 1 85 ? -23.913 -1.890 20.298 1.00 93.00 85 LEU A CA 1
ATOM 679 C C . LEU A 1 85 ? -24.686 -1.625 19.000 1.00 93.00 85 LEU A C 1
ATOM 681 O O . LEU A 1 85 ? -25.550 -2.413 18.624 1.00 93.00 85 LEU A O 1
ATOM 685 N N . ARG A 1 86 ? -24.381 -0.529 18.294 1.00 92.06 86 ARG A N 1
ATOM 686 C CA . ARG A 1 86 ? -25.007 -0.228 16.997 1.00 92.06 86 ARG A CA 1
ATOM 687 C C . ARG A 1 86 ? -24.612 -1.247 15.931 1.00 92.06 86 ARG A C 1
ATOM 689 O O . ARG A 1 86 ? -25.484 -1.680 15.190 1.00 92.06 86 ARG A O 1
ATOM 696 N N . THR A 1 87 ? -23.350 -1.667 15.892 1.00 93.44 87 THR A N 1
ATOM 697 C CA . THR A 1 87 ? -22.878 -2.717 14.984 1.00 93.44 87 THR A CA 1
ATOM 698 C C . THR A 1 87 ? -23.661 -4.011 15.196 1.00 93.44 87 THR A C 1
ATOM 700 O O . THR A 1 87 ? -24.161 -4.576 14.227 1.00 93.44 87 THR A O 1
ATOM 703 N N . MET A 1 88 ? -23.866 -4.424 16.452 1.00 93.56 88 MET A N 1
ATOM 704 C CA . MET A 1 88 ? -24.699 -5.593 16.759 1.00 93.56 88 MET A CA 1
ATOM 705 C C . MET A 1 88 ? -26.145 -5.423 16.283 1.00 93.56 88 MET A C 1
ATOM 707 O O . MET A 1 88 ? -26.704 -6.344 15.701 1.00 93.56 88 MET A O 1
ATOM 711 N N . MET A 1 89 ? -26.752 -4.248 16.482 1.00 88.75 89 MET A N 1
ATOM 712 C CA . MET A 1 89 ? -28.119 -3.980 16.015 1.00 88.75 89 MET A CA 1
ATOM 713 C C . MET A 1 89 ? -28.233 -4.055 14.486 1.00 88.75 89 MET A C 1
ATOM 715 O O . MET A 1 89 ? -29.129 -4.723 13.982 1.00 88.75 89 MET A O 1
ATOM 719 N N . VAL A 1 90 ? -27.333 -3.394 13.747 1.00 88.56 90 VAL A N 1
ATOM 720 C CA . VAL A 1 90 ? -27.366 -3.352 12.272 1.00 88.56 90 VAL A CA 1
ATOM 721 C C . VAL A 1 90 ? -27.162 -4.744 11.674 1.00 88.56 90 VAL A C 1
ATOM 723 O O . VAL A 1 90 ? -27.892 -5.139 10.766 1.00 88.56 90 VAL A O 1
ATOM 726 N N . ALA A 1 91 ? -26.193 -5.499 12.195 1.00 87.19 91 ALA A N 1
ATOM 727 C CA . ALA A 1 91 ? -25.895 -6.842 11.709 1.00 87.19 91 ALA A CA 1
ATOM 728 C C . ALA A 1 91 ? -26.893 -7.904 12.217 1.00 87.19 91 ALA A C 1
ATOM 730 O O . ALA A 1 91 ? -27.029 -8.967 11.610 1.00 87.19 91 ALA A O 1
ATOM 731 N N . GLY A 1 92 ? -27.642 -7.601 13.282 1.00 87.38 92 GLY A N 1
ATOM 732 C CA . GLY A 1 92 ? -28.551 -8.539 13.940 1.00 87.38 92 GLY A CA 1
ATOM 733 C C . GLY A 1 92 ? -27.826 -9.578 14.801 1.00 87.38 92 GLY A C 1
ATOM 734 O O . GLY A 1 92 ? -28.279 -10.715 14.880 1.00 87.38 92 GLY A O 1
ATOM 735 N N . HIS A 1 93 ? -26.699 -9.198 15.408 1.00 93.25 93 HIS A N 1
ATOM 736 C CA . HIS A 1 93 ? -25.874 -10.069 16.249 1.00 93.25 93 HIS A CA 1
ATOM 737 C C . HIS A 1 93 ? -26.389 -10.112 17.686 1.00 93.25 93 HIS A C 1
ATOM 739 O O . HIS A 1 93 ? -26.604 -9.071 18.307 1.00 93.25 93 HIS A O 1
ATOM 745 N N . THR A 1 94 ? -26.506 -11.307 18.252 1.00 91.56 94 THR A N 1
ATOM 746 C CA . THR A 1 94 ? -26.886 -11.552 19.651 1.00 91.56 94 THR A CA 1
ATOM 747 C C . THR A 1 94 ? -25.677 -11.599 20.594 1.00 91.56 94 THR A C 1
ATOM 749 O O . THR A 1 94 ? -25.839 -11.560 21.808 1.00 91.56 94 THR A O 1
ATOM 752 N N . ALA A 1 95 ? -24.453 -11.680 20.074 1.00 93.62 95 ALA A N 1
ATOM 753 C CA . ALA A 1 95 ? -23.231 -11.751 20.871 1.00 93.62 95 ALA A CA 1
ATOM 754 C C . ALA A 1 95 ? -22.109 -10.894 20.269 1.00 93.62 95 ALA A C 1
ATOM 756 O O . ALA A 1 95 ? -22.114 -10.596 19.073 1.00 93.62 95 ALA A O 1
ATOM 757 N N . LEU A 1 96 ? -21.134 -10.501 21.097 1.00 95.75 96 LEU A N 1
ATOM 758 C CA . LEU A 1 96 ? -19.971 -9.737 20.628 1.00 95.75 96 LEU A CA 1
ATOM 759 C C . LEU A 1 96 ? -19.104 -10.580 19.687 1.00 95.75 96 LEU A C 1
ATOM 761 O O . LEU A 1 96 ? -18.604 -10.050 18.706 1.00 95.75 96 LEU A O 1
ATOM 765 N N . GLU A 1 97 ? -18.997 -11.885 19.940 1.00 95.88 97 GLU A N 1
ATOM 766 C CA . GLU A 1 97 ? -18.241 -12.881 19.163 1.00 95.88 97 GLU A CA 1
ATOM 767 C C . GLU A 1 97 ? -18.627 -12.932 17.683 1.00 95.88 97 GLU A C 1
ATOM 769 O O . GLU A 1 97 ? -17.847 -13.376 16.848 1.00 95.88 97 GLU A O 1
ATOM 774 N N . GLN A 1 98 ? -19.843 -12.499 17.354 1.00 94.88 98 GLN A N 1
ATOM 775 C CA . GLN A 1 98 ? -20.345 -12.490 15.984 1.00 94.88 98 GLN A CA 1
ATOM 776 C C . GLN A 1 98 ? -19.879 -11.255 15.202 1.00 94.88 98 GLN A C 1
ATOM 778 O O . GLN A 1 98 ? -20.037 -11.215 13.984 1.00 94.88 98 GLN A O 1
ATOM 783 N N . ILE A 1 99 ? -19.307 -10.248 15.876 1.00 95.38 99 ILE A N 1
ATOM 784 C CA . ILE A 1 99 ? -18.771 -9.054 15.223 1.00 95.38 99 ILE A CA 1
ATOM 785 C C . ILE A 1 99 ? -17.519 -9.429 14.433 1.00 95.38 99 ILE A C 1
ATOM 787 O O . ILE A 1 99 ? -16.528 -9.907 14.977 1.00 95.38 99 ILE A O 1
ATOM 791 N N . THR A 1 100 ? -17.547 -9.121 13.142 1.00 91.31 100 THR A N 1
ATOM 792 C CA . THR A 1 100 ? -16.448 -9.380 12.213 1.00 91.31 100 THR A CA 1
ATOM 793 C C . THR A 1 100 ? -15.714 -8.102 11.800 1.00 91.31 100 THR A C 1
ATOM 795 O O . THR A 1 100 ? -16.193 -6.975 11.957 1.00 91.31 100 THR A O 1
ATOM 798 N N . ASP A 1 101 ? -14.565 -8.271 11.142 1.00 85.88 101 ASP A N 1
ATOM 799 C CA . ASP A 1 101 ? -13.867 -7.181 10.449 1.00 85.88 101 ASP A CA 1
ATOM 800 C C . ASP A 1 101 ? -14.708 -6.512 9.350 1.00 85.88 101 ASP A C 1
ATOM 802 O O . ASP A 1 101 ? -14.491 -5.346 9.008 1.00 85.88 101 ASP A O 1
ATOM 806 N N . ALA A 1 102 ? -15.643 -7.240 8.732 1.00 85.38 102 ALA A N 1
ATOM 807 C CA . ALA A 1 102 ? -16.555 -6.661 7.749 1.00 85.38 102 ALA A CA 1
ATOM 808 C C . ALA A 1 102 ? -17.544 -5.700 8.423 1.00 85.38 102 ALA A C 1
ATOM 810 O O . ALA A 1 102 ? -17.745 -4.586 7.934 1.00 85.38 102 ALA A O 1
ATOM 811 N N . ASP A 1 103 ? -18.063 -6.077 9.591 1.00 89.94 103 ASP A N 1
ATOM 812 C CA . ASP A 1 103 ? -19.001 -5.256 10.352 1.00 89.94 103 ASP A CA 1
ATOM 813 C C . ASP A 1 103 ? -18.355 -3.941 10.802 1.00 89.94 103 ASP A C 1
ATOM 815 O O . ASP A 1 103 ? -18.927 -2.867 10.603 1.00 89.94 103 ASP A O 1
ATOM 819 N N . LEU A 1 104 ? -17.118 -3.990 11.313 1.00 87.81 104 LEU A N 1
ATOM 820 C CA . LEU A 1 104 ? -16.373 -2.786 11.706 1.00 87.81 104 LEU A CA 1
ATOM 821 C C . LEU A 1 104 ? -16.050 -1.859 10.526 1.00 87.81 104 LEU A C 1
ATOM 823 O O . LEU A 1 104 ? -16.001 -0.638 10.699 1.00 87.81 104 LEU A O 1
ATOM 827 N N . ARG A 1 105 ? -15.854 -2.412 9.323 1.00 82.31 105 ARG A N 1
ATOM 828 C CA . ARG A 1 105 ? -15.654 -1.625 8.094 1.00 82.31 105 ARG A CA 1
ATOM 829 C C . ARG A 1 105 ? -16.941 -0.983 7.583 1.00 82.31 105 ARG A C 1
ATOM 831 O O . ARG A 1 105 ? -16.860 0.047 6.920 1.00 82.31 105 ARG A O 1
ATOM 838 N N . SER A 1 106 ? -18.102 -1.549 7.911 1.00 83.44 106 SER A N 1
ATOM 839 C CA . SER A 1 106 ? -19.407 -0.994 7.528 1.00 83.44 106 SER A CA 1
ATOM 840 C C . SER A 1 106 ? -19.800 0.262 8.318 1.00 83.44 106 SER A C 1
ATOM 842 O O . SER A 1 106 ? -20.720 0.971 7.914 1.00 83.44 106 SER A O 1
ATOM 844 N N . VAL A 1 107 ? -19.110 0.554 9.431 1.00 84.50 107 VAL A N 1
ATOM 845 C CA . VAL A 1 107 ? -19.394 1.716 10.285 1.00 84.50 107 VAL A CA 1
ATOM 846 C C . VAL A 1 107 ? -19.149 3.019 9.502 1.00 84.50 107 VAL A C 1
ATOM 848 O O . VAL A 1 107 ? -18.013 3.270 9.079 1.00 84.50 107 VAL A O 1
ATOM 851 N N . PRO A 1 108 ? -20.161 3.896 9.345 1.00 79.50 108 PRO A N 1
ATOM 852 C CA . PRO A 1 108 ? -20.017 5.139 8.595 1.00 79.50 108 PRO A CA 1
ATOM 853 C C . PRO A 1 108 ? -18.951 6.074 9.170 1.00 79.50 108 PRO A C 1
ATOM 855 O O . PRO A 1 108 ? -18.745 6.175 10.382 1.00 79.50 108 PRO A O 1
ATOM 858 N N . VAL A 1 109 ? -18.302 6.834 8.284 1.00 72.75 109 VAL A N 1
ATOM 859 C CA . VAL A 1 109 ? -17.246 7.798 8.642 1.00 72.75 109 VAL A CA 1
ATOM 860 C C . VAL A 1 109 ? -17.746 8.846 9.642 1.00 72.75 109 VAL A C 1
ATOM 862 O O . VAL A 1 109 ? -17.020 9.179 10.582 1.00 72.75 109 VAL A O 1
ATOM 865 N N . THR A 1 110 ? -18.988 9.294 9.478 1.00 71.94 110 THR A N 1
ATOM 866 C CA . THR A 1 110 ? -19.720 10.255 10.322 1.00 71.94 110 THR A CA 1
ATOM 867 C C . THR A 1 110 ? -19.797 9.838 11.791 1.00 71.94 110 THR A C 1
ATOM 869 O O . THR A 1 110 ? -19.711 10.691 12.672 1.00 71.94 110 THR A O 1
ATOM 872 N N . VAL A 1 111 ? -19.874 8.535 12.080 1.00 72.19 111 VAL A N 1
ATOM 873 C CA . VAL A 1 111 ? -19.928 7.991 13.452 1.00 72.19 111 VAL A CA 1
ATOM 874 C C . VAL A 1 111 ? -18.678 7.218 13.862 1.00 72.19 111 VAL A C 1
ATOM 876 O O . VAL A 1 111 ? -18.623 6.643 14.943 1.00 72.19 111 VAL A O 1
ATOM 879 N N . SER A 1 112 ? -17.628 7.257 13.048 1.00 75.50 112 SER A N 1
ATOM 880 C CA . SER A 1 112 ? -16.422 6.443 13.234 1.00 75.50 112 SER A CA 1
ATOM 881 C C . SER A 1 112 ? -15.472 6.895 14.359 1.00 75.50 112 SER A C 1
ATOM 883 O O . SER A 1 112 ? -14.405 6.308 14.567 1.00 75.50 112 SER A O 1
ATOM 885 N N . SER A 1 113 ? -15.827 7.962 15.076 1.00 82.06 113 SER A N 1
ATOM 886 C CA . SER A 1 113 ? -15.115 8.390 16.281 1.00 82.06 113 SER A CA 1
ATOM 887 C C . SER A 1 113 ? -15.294 7.321 17.367 1.00 82.06 113 SER A C 1
ATOM 889 O O . SER A 1 113 ? -16.405 6.854 17.589 1.00 82.06 113 SER A O 1
ATOM 891 N N . GLY A 1 114 ? -14.203 6.890 18.008 1.00 84.62 114 GLY A N 1
ATOM 892 C CA . GLY A 1 114 ? -14.210 5.766 18.956 1.00 84.62 114 GLY A CA 1
ATOM 893 C C . GLY A 1 114 ? -14.106 4.375 18.311 1.00 84.62 114 GLY A C 1
ATOM 894 O O . GLY A 1 114 ? -14.000 3.390 19.029 1.00 84.62 114 GLY A O 1
ATOM 895 N N . SER A 1 115 ? -14.076 4.256 16.978 1.00 88.19 115 SER A N 1
ATOM 896 C CA . SER A 1 115 ? -13.923 2.948 16.316 1.00 88.19 115 SER A CA 1
ATOM 897 C C . SER A 1 115 ? -12.568 2.280 16.569 1.00 88.19 115 SER A C 1
ATOM 899 O O . SER A 1 115 ? -12.522 1.062 16.627 1.00 88.19 115 SER A O 1
ATOM 901 N N . ASP A 1 116 ? -11.485 3.044 16.743 1.00 86.75 116 ASP A N 1
ATOM 902 C CA . ASP A 1 116 ? -10.173 2.467 17.095 1.00 86.75 116 ASP A CA 1
ATOM 903 C C . ASP A 1 116 ? -10.185 1.876 18.512 1.00 86.75 116 ASP A C 1
ATOM 905 O O . ASP A 1 116 ? -9.557 0.858 18.781 1.00 86.75 116 ASP A O 1
ATOM 909 N N . VAL A 1 117 ? -10.920 2.521 19.422 1.00 91.81 117 VAL A N 1
ATOM 910 C CA . VAL A 1 117 ? -11.081 2.060 20.806 1.00 91.81 117 VAL A CA 1
ATOM 911 C C . VAL A 1 117 ? -11.957 0.809 20.832 1.00 91.81 117 VAL A C 1
ATOM 913 O O . VAL A 1 117 ? -11.649 -0.139 21.542 1.00 91.81 117 VAL A O 1
ATOM 916 N N . LEU A 1 118 ? -13.014 0.779 20.012 1.00 93.94 118 LEU A N 1
ATOM 917 C CA . LEU A 1 118 ? -13.846 -0.409 19.827 1.00 93.94 118 LEU A CA 1
ATOM 918 C C . LEU A 1 118 ? -13.035 -1.584 19.264 1.00 93.94 118 LEU A C 1
ATOM 920 O O . LEU A 1 118 ? -13.152 -2.684 19.782 1.00 93.94 118 LEU A O 1
ATOM 924 N N . ASP A 1 119 ? -12.217 -1.354 18.233 1.00 91.50 119 ASP A N 1
ATOM 925 C CA . ASP A 1 119 ? -11.337 -2.376 17.647 1.00 91.50 119 ASP A CA 1
ATOM 926 C C . ASP A 1 119 ? -10.393 -2.950 18.717 1.00 91.50 119 ASP A C 1
ATOM 928 O O . ASP A 1 119 ? -10.375 -4.157 18.944 1.00 91.50 119 ASP A O 1
ATOM 932 N N . ALA A 1 120 ? -9.717 -2.077 19.473 1.00 90.25 120 ALA A N 1
ATOM 933 C CA . ALA A 1 120 ? -8.848 -2.488 20.572 1.00 90.25 120 ALA A CA 1
ATOM 934 C C . ALA A 1 120 ? -9.571 -3.303 21.652 1.00 90.25 120 ALA A C 1
ATOM 936 O O . ALA A 1 120 ? -9.055 -4.338 22.068 1.00 90.25 120 ALA A O 1
ATOM 937 N N . ALA A 1 121 ? -10.767 -2.875 22.061 1.00 95.75 121 ALA A N 1
ATOM 938 C CA . ALA A 1 121 ? -11.568 -3.581 23.056 1.00 95.75 121 ALA A CA 1
ATOM 939 C C . ALA A 1 121 ? -12.065 -4.950 22.556 1.00 95.75 121 ALA A C 1
ATOM 941 O O . ALA A 1 121 ? -12.130 -5.905 23.321 1.00 95.75 121 ALA A O 1
ATOM 942 N N . LEU A 1 122 ? -12.413 -5.079 21.273 1.00 95.31 122 LEU A N 1
ATOM 943 C CA . LEU A 1 122 ? -12.839 -6.362 20.705 1.00 95.31 122 LEU A CA 1
ATOM 944 C C . LEU A 1 122 ? -11.663 -7.335 20.555 1.00 95.31 122 LEU A C 1
ATOM 946 O O . LEU A 1 122 ? -11.823 -8.525 20.822 1.00 95.31 122 LEU A O 1
ATOM 950 N N . CYS A 1 123 ? -10.477 -6.847 20.188 1.00 91.06 123 CYS A N 1
ATOM 951 C CA . CYS A 1 123 ? -9.263 -7.663 20.178 1.00 91.06 123 CYS A CA 1
ATOM 952 C C . CYS A 1 123 ? -8.864 -8.111 21.593 1.00 91.06 123 CYS A C 1
ATOM 954 O O . CYS A 1 123 ? -8.541 -9.280 21.783 1.00 91.06 123 CYS A O 1
ATOM 956 N N . SER A 1 124 ? -8.926 -7.227 22.600 1.00 92.12 124 SER A N 1
ATOM 957 C CA . SER A 1 124 ? -8.591 -7.594 23.988 1.00 92.12 124 SER A CA 1
ATOM 958 C C . SER A 1 124 ? -9.575 -8.601 24.589 1.00 92.12 124 SER A C 1
ATOM 960 O O . SER A 1 124 ? -9.180 -9.459 25.372 1.00 92.12 124 SER A O 1
ATOM 962 N N . LEU A 1 125 ? -10.844 -8.557 24.172 1.00 93.31 125 LEU A N 1
ATOM 963 C CA . LEU A 1 125 ? -11.859 -9.551 24.529 1.00 93.31 125 LEU A CA 1
ATOM 964 C C . LEU A 1 125 ? -11.725 -10.884 23.772 1.00 93.31 125 LEU A C 1
ATOM 966 O O . LEU A 1 125 ? -12.541 -11.778 24.004 1.00 93.31 125 LEU A O 1
ATOM 970 N N . GLY A 1 126 ? -10.761 -11.010 22.853 1.00 91.06 126 GLY A N 1
ATOM 971 C CA . GLY A 1 126 ? -10.580 -12.190 22.005 1.00 91.06 126 GLY A CA 1
ATOM 972 C C . GLY A 1 126 ? -11.655 -12.370 20.927 1.00 91.06 126 GLY A C 1
ATOM 973 O O . GLY A 1 126 ? -11.693 -13.411 20.280 1.00 91.06 126 GLY A O 1
ATOM 974 N N . VAL A 1 127 ? -12.524 -11.374 20.713 1.00 92.50 127 VAL A N 1
ATOM 975 C CA . VAL A 1 127 ? -13.562 -11.405 19.665 1.00 92.50 127 VAL A CA 1
ATOM 976 C C . VAL A 1 127 ? -12.920 -11.348 18.282 1.00 92.50 127 VAL A C 1
ATOM 978 O O . VAL A 1 127 ? -13.312 -12.068 17.369 1.00 92.50 127 VAL A O 1
ATOM 981 N N . LEU A 1 128 ? -11.904 -10.499 18.129 1.00 88.31 128 LEU A N 1
ATOM 982 C CA . LEU A 1 128 ? -11.101 -10.424 16.916 1.00 88.31 128 LEU A CA 1
ATOM 983 C C . LEU A 1 128 ? -9.759 -11.102 17.182 1.00 88.31 128 LEU A C 1
ATOM 985 O O . LEU A 1 128 ? -8.972 -10.623 17.993 1.00 88.31 128 LEU A O 1
ATOM 989 N N . GLY A 1 129 ? -9.470 -12.191 16.467 1.00 80.38 129 GLY A N 1
ATOM 990 C CA . GLY A 1 129 ? -8.225 -12.967 16.595 1.00 80.38 129 GLY A CA 1
ATOM 991 C C . GLY A 1 129 ? -6.982 -12.283 16.011 1.00 80.38 129 GLY A C 1
ATOM 992 O O . GLY A 1 129 ? -6.118 -12.945 15.442 1.00 80.38 129 GLY A O 1
ATOM 993 N N . ARG A 1 130 ? -6.911 -10.951 16.071 1.00 82.44 130 ARG A N 1
ATOM 994 C CA . ARG A 1 130 ? -5.834 -10.136 15.501 1.00 82.44 130 ARG A CA 1
ATOM 995 C C . ARG A 1 130 ? -5.434 -9.020 16.455 1.00 82.44 130 ARG A C 1
ATOM 997 O O . ARG A 1 130 ? -6.140 -8.701 17.403 1.00 82.44 130 ARG A O 1
ATOM 1004 N N . THR A 1 131 ? -4.314 -8.370 16.165 1.00 79.25 131 THR A N 1
ATOM 1005 C CA . THR A 1 131 ? -3.921 -7.162 16.890 1.00 79.25 131 THR A CA 1
ATOM 1006 C C . THR A 1 131 ? -4.858 -5.983 16.561 1.00 79.25 131 THR A C 1
ATOM 1008 O O . THR A 1 131 ? -5.401 -5.917 15.447 1.00 79.25 131 THR A O 1
ATOM 1011 N N . PRO A 1 132 ? -5.081 -5.054 17.515 1.00 79.88 132 PRO A N 1
ATOM 1012 C CA . PRO A 1 132 ? -5.881 -3.848 17.299 1.00 79.88 132 PRO A CA 1
ATOM 1013 C C . PRO A 1 132 ? -5.406 -3.013 16.108 1.00 79.88 132 PRO A C 1
ATOM 1015 O O . PRO A 1 132 ? -4.205 -2.803 15.926 1.00 79.88 132 PRO A O 1
ATOM 1018 N N . LEU A 1 133 ? -6.342 -2.465 15.331 1.00 72.06 133 LEU A N 1
ATOM 1019 C CA . LEU A 1 133 ? -6.034 -1.522 14.249 1.00 72.06 133 LEU A CA 1
ATOM 1020 C C . LEU A 1 133 ? -6.393 -0.084 14.651 1.00 72.06 133 LEU A C 1
ATOM 1022 O O . LEU A 1 133 ? -7.394 0.152 15.323 1.00 72.06 133 LEU A O 1
ATOM 1026 N N . ARG A 1 134 ? -5.588 0.897 14.206 1.00 69.69 134 ARG A N 1
ATOM 1027 C CA . ARG A 1 134 ? -5.828 2.331 14.464 1.00 69.69 134 ARG A CA 1
ATOM 1028 C C . ARG A 1 134 ? -5.841 3.184 13.193 1.00 69.69 134 ARG A C 1
ATOM 1030 O O . ARG A 1 134 ? -5.094 2.933 12.245 1.00 69.69 134 ARG A O 1
ATOM 1037 N N . GLY A 1 135 ? -6.657 4.238 13.188 1.00 64.94 135 GLY A N 1
ATOM 1038 C CA . GLY A 1 135 ? -6.621 5.323 12.210 1.00 64.94 135 GLY A CA 1
ATOM 1039 C C . GLY A 1 135 ? -6.770 4.866 10.757 1.00 64.94 135 GLY A C 1
ATOM 1040 O O . GLY A 1 135 ? -7.673 4.101 10.403 1.00 64.94 135 GLY A O 1
ATOM 1041 N N . ALA A 1 136 ? -5.871 5.344 9.891 1.00 49.97 136 ALA A N 1
ATOM 1042 C CA . ALA A 1 136 ? -5.850 4.956 8.485 1.00 49.97 136 ALA A CA 1
ATOM 1043 C C . ALA A 1 136 ? -5.699 3.437 8.313 1.00 49.97 136 ALA A C 1
ATOM 1045 O O . ALA A 1 136 ? -6.303 2.897 7.397 1.00 49.97 136 ALA A O 1
ATOM 1046 N N . ALA A 1 137 ? -5.009 2.719 9.210 1.00 50.69 137 ALA A N 1
ATOM 1047 C CA . ALA A 1 137 ? -4.847 1.266 9.109 1.00 50.69 137 ALA A CA 1
ATOM 1048 C C . ALA A 1 137 ? -6.179 0.496 9.226 1.00 50.69 137 ALA A C 1
ATOM 1050 O O . ALA A 1 137 ? -6.333 -0.533 8.567 1.00 50.69 137 ALA A O 1
ATOM 1051 N N . ARG A 1 138 ? -7.165 1.028 9.970 1.00 59.97 138 ARG A N 1
ATOM 1052 C CA . ARG A 1 138 ? -8.533 0.478 10.072 1.00 59.97 138 ARG A CA 1
ATOM 1053 C C . ARG A 1 138 ? -9.317 0.627 8.765 1.00 59.97 138 ARG A C 1
ATOM 1055 O O . ARG A 1 138 ? -10.054 -0.269 8.369 1.00 59.97 138 ARG A O 1
ATOM 1062 N N . ARG A 1 139 ? -9.158 1.767 8.080 1.00 54.88 139 ARG A N 1
ATOM 1063 C CA . ARG A 1 139 ? -9.871 2.080 6.824 1.00 54.88 139 ARG A CA 1
ATOM 1064 C C . ARG A 1 139 ? -9.129 1.621 5.564 1.00 54.88 139 ARG A C 1
ATOM 1066 O O . ARG A 1 139 ? -9.757 1.400 4.538 1.00 54.88 139 ARG A O 1
ATOM 1073 N N . MET A 1 140 ? -7.803 1.497 5.620 1.00 46.81 140 MET A N 1
ATOM 1074 C CA . MET A 1 140 ? -6.942 1.284 4.450 1.00 46.81 140 MET A CA 1
ATOM 1075 C C . MET A 1 140 ? -6.602 -0.174 4.166 1.00 46.81 140 MET A C 1
ATOM 1077 O O . MET A 1 140 ? -5.967 -0.439 3.145 1.00 46.81 140 MET A O 1
ATOM 1081 N N . ARG A 1 141 ? -7.051 -1.140 4.973 1.00 47.75 141 ARG A N 1
ATOM 1082 C CA . ARG A 1 141 ? -7.001 -2.542 4.548 1.00 47.75 141 ARG A CA 1
ATOM 1083 C C . ARG A 1 141 ? -8.271 -2.938 3.788 1.00 47.75 141 ARG A C 1
ATOM 1085 O O . ARG A 1 141 ? -9.049 -3.790 4.218 1.00 47.75 141 ARG A O 1
ATOM 1092 N N . ASN A 1 142 ? -8.377 -2.424 2.559 1.00 50.78 142 ASN A N 1
ATOM 1093 C CA . ASN A 1 142 ? -8.574 -3.380 1.467 1.00 50.78 142 ASN A CA 1
ATOM 1094 C C . ASN A 1 142 ? -7.476 -4.429 1.654 1.00 50.78 142 ASN A C 1
ATOM 1096 O O . ASN A 1 142 ? -6.332 -4.038 1.901 1.00 50.78 142 ASN A O 1
ATOM 1100 N N . ARG A 1 143 ? -7.821 -5.721 1.652 1.00 58.53 143 ARG A N 1
ATOM 1101 C CA . ARG A 1 143 ? -6.845 -6.818 1.773 1.00 58.53 143 ARG A CA 1
ATOM 1102 C C . ARG A 1 143 ? -5.538 -6.429 1.068 1.00 58.53 143 ARG A C 1
ATOM 1104 O O . ARG A 1 143 ? -5.608 -5.902 -0.043 1.00 58.53 143 ARG A O 1
ATOM 1111 N N . ARG A 1 144 ? -4.381 -6.626 1.725 1.00 68.38 144 ARG A N 1
ATOM 1112 C CA . ARG A 1 144 ? -3.077 -6.412 1.074 1.00 68.38 144 ARG A CA 1
ATOM 1113 C C . ARG A 1 144 ? -3.113 -7.191 -0.232 1.00 68.38 144 ARG A C 1
ATOM 1115 O O . ARG A 1 144 ? -3.284 -8.405 -0.194 1.00 68.38 144 ARG A O 1
ATOM 1122 N N . LEU A 1 145 ? -3.046 -6.473 -1.342 1.00 79.81 145 LEU A N 1
ATOM 1123 C CA . LEU A 1 145 ? -3.085 -7.109 -2.641 1.00 79.81 145 LEU A CA 1
ATOM 1124 C C . LEU A 1 145 ? -1.748 -7.813 -2.839 1.00 79.81 145 LEU A C 1
ATOM 1126 O O . LEU A 1 145 ? -0.693 -7.239 -2.551 1.00 79.81 145 LEU A O 1
ATOM 1130 N N . THR A 1 146 ? -1.794 -9.059 -3.284 1.00 87.31 146 THR A N 1
ATOM 1131 C CA . THR A 1 146 ? -0.594 -9.745 -3.766 1.00 87.31 146 THR A CA 1
ATOM 1132 C C . THR A 1 146 ? -0.028 -8.993 -4.978 1.00 87.31 146 THR A C 1
ATOM 1134 O O . THR A 1 146 ? -0.753 -8.223 -5.618 1.00 87.31 146 THR A O 1
ATOM 1137 N N . PRO A 1 147 ? 1.256 -9.173 -5.327 1.00 91.75 147 PRO A N 1
ATOM 1138 C CA . PRO A 1 147 ? 1.795 -8.648 -6.580 1.00 91.75 147 PRO A CA 1
ATOM 1139 C C . PRO A 1 147 ? 0.939 -8.977 -7.811 1.00 91.75 147 PRO A C 1
ATOM 1141 O O . PRO A 1 147 ? 0.706 -8.094 -8.638 1.00 91.75 147 PRO A O 1
ATOM 1144 N N . ALA A 1 148 ? 0.400 -10.199 -7.883 1.00 91.00 148 ALA A N 1
ATOM 1145 C CA . ALA A 1 148 ? -0.539 -10.618 -8.920 1.00 91.00 148 ALA A CA 1
ATOM 1146 C C . ALA A 1 148 ? -1.821 -9.766 -8.920 1.00 91.00 148 ALA A C 1
ATOM 1148 O O . ALA A 1 148 ? -2.179 -9.189 -9.941 1.00 91.00 148 ALA A O 1
ATOM 1149 N N . GLU A 1 149 ? -2.461 -9.586 -7.763 1.00 88.88 149 GLU A N 1
ATOM 1150 C CA . GLU A 1 149 ? -3.679 -8.770 -7.638 1.00 88.88 149 GLU A CA 1
ATOM 1151 C C . GLU A 1 149 ? -3.451 -7.281 -7.917 1.00 88.88 149 GLU A C 1
ATOM 1153 O O . GLU A 1 149 ? -4.355 -6.589 -8.392 1.00 88.88 149 GLU A O 1
ATOM 1158 N N . LEU A 1 150 ? -2.263 -6.761 -7.588 1.00 91.38 150 LEU A N 1
ATOM 1159 C CA . LEU A 1 150 ? -1.867 -5.409 -7.975 1.00 91.38 150 LEU A CA 1
ATOM 1160 C C . LEU A 1 150 ? -1.795 -5.309 -9.496 1.00 91.38 150 LEU A C 1
ATOM 1162 O O . LEU A 1 150 ? -2.378 -4.395 -10.066 1.00 91.38 150 LEU A O 1
ATOM 1166 N N . ALA A 1 151 ? -1.133 -6.259 -10.157 1.00 92.31 151 ALA A N 1
ATOM 1167 C CA . ALA A 1 151 ? -1.035 -6.265 -11.610 1.00 92.31 151 ALA A CA 1
ATOM 1168 C C . ALA A 1 151 ? -2.398 -6.453 -12.300 1.00 92.31 151 ALA A C 1
ATOM 1170 O O . ALA A 1 151 ? -2.662 -5.799 -13.307 1.00 92.31 151 ALA A O 1
ATOM 1171 N N . GLU A 1 152 ? -3.289 -7.271 -11.733 1.00 90.88 152 GLU A N 1
ATOM 1172 C CA . GLU A 1 152 ? -4.651 -7.488 -12.237 1.00 90.88 152 GLU A CA 1
ATOM 1173 C C . GLU A 1 152 ? -5.514 -6.234 -12.265 1.00 90.88 152 GLU A C 1
ATOM 1175 O O . GLU A 1 152 ? -6.300 -6.047 -13.192 1.00 90.88 152 GLU A O 1
ATOM 1180 N N . ARG A 1 153 ? -5.364 -5.367 -11.264 1.00 88.31 153 ARG A N 1
ATOM 1181 C CA . ARG A 1 153 ? -6.172 -4.149 -11.115 1.00 88.31 153 ARG A CA 1
ATOM 1182 C C . ARG A 1 153 ? -5.572 -2.927 -11.806 1.00 88.31 153 ARG A C 1
ATOM 1184 O O . ARG A 1 153 ? -6.140 -1.839 -11.697 1.00 88.31 153 ARG A O 1
ATOM 1191 N N . SER A 1 154 ? -4.449 -3.105 -12.485 1.00 91.69 154 SER A N 1
ATOM 1192 C CA . SER A 1 154 ? -3.658 -2.032 -13.075 1.00 91.69 154 SER A CA 1
ATOM 1193 C C . SER A 1 154 ? -3.682 -2.093 -14.595 1.00 91.69 154 SER A C 1
ATOM 1195 O O . SER A 1 154 ? -4.067 -3.092 -15.201 1.00 91.69 154 SER A O 1
ATOM 1197 N N . LYS A 1 155 ? -3.256 -1.008 -15.236 1.00 93.19 155 LYS A N 1
ATOM 1198 C CA . LYS A 1 155 ? -3.251 -0.863 -16.700 1.00 93.19 155 LYS A CA 1
ATOM 1199 C C . LYS A 1 155 ? -2.030 -1.505 -17.357 1.00 93.19 155 LYS A C 1
ATOM 1201 O O . LYS A 1 155 ? -1.647 -1.124 -18.456 1.00 93.19 155 LYS A O 1
ATOM 1206 N N . ILE A 1 156 ? -1.390 -2.457 -16.678 1.00 95.75 156 ILE A N 1
ATOM 1207 C CA . ILE A 1 156 ? -0.175 -3.093 -17.180 1.00 95.75 156 ILE A CA 1
ATOM 1208 C C . ILE A 1 156 ? -0.545 -3.934 -18.411 1.00 95.75 156 ILE A C 1
ATOM 1210 O O . ILE A 1 156 ? -1.372 -4.848 -18.289 1.00 95.75 156 ILE A O 1
ATOM 1214 N N . PRO A 1 157 ? 0.070 -3.663 -19.576 1.00 96.12 157 PRO A N 1
ATOM 1215 C CA . PRO A 1 157 ? -0.139 -4.449 -20.782 1.00 96.12 157 PRO A CA 1
ATOM 1216 C C . PRO A 1 157 ? 0.198 -5.919 -20.537 1.00 96.12 157 PRO A C 1
ATOM 1218 O O . PRO A 1 157 ? 1.216 -6.233 -19.915 1.00 96.12 157 PRO A O 1
ATOM 1221 N N . GLU A 1 158 ? -0.624 -6.821 -21.077 1.00 94.19 158 GLU A N 1
ATOM 1222 C CA . GLU A 1 158 ? -0.553 -8.260 -20.783 1.00 94.19 158 GLU A CA 1
ATOM 1223 C C . GLU A 1 158 ? 0.851 -8.848 -20.990 1.00 94.19 158 GLU A C 1
ATOM 1225 O O . GLU A 1 158 ? 1.364 -9.582 -20.148 1.00 94.19 158 GLU A O 1
ATOM 1230 N N . ARG A 1 159 ? 1.543 -8.410 -22.048 1.00 94.75 159 ARG A N 1
ATOM 1231 C CA . ARG A 1 159 ? 2.902 -8.861 -22.389 1.00 94.75 159 ARG A CA 1
ATOM 1232 C C . ARG A 1 159 ? 3.987 -8.532 -21.354 1.00 94.75 159 ARG A C 1
ATOM 1234 O O . ARG A 1 159 ? 5.054 -9.137 -21.385 1.00 94.75 159 ARG A O 1
ATOM 1241 N N . PHE A 1 160 ? 3.741 -7.591 -20.443 1.00 96.94 160 PHE A N 1
ATOM 1242 C CA . PHE A 1 160 ? 4.675 -7.225 -19.371 1.00 96.94 160 PHE A CA 1
ATOM 1243 C C . PHE A 1 160 ? 4.214 -7.700 -17.988 1.00 96.94 160 PHE A C 1
ATOM 1245 O O . PHE A 1 160 ? 4.955 -7.565 -17.014 1.00 96.94 160 PHE A O 1
ATOM 1252 N N . ARG A 1 161 ? 3.009 -8.273 -17.880 1.00 96.00 161 ARG A N 1
ATOM 1253 C CA . ARG A 1 161 ? 2.406 -8.664 -16.601 1.00 96.00 161 ARG A CA 1
ATOM 1254 C C . ARG A 1 161 ? 3.233 -9.726 -15.879 1.00 96.00 161 ARG A C 1
ATOM 1256 O O . ARG A 1 161 ? 3.533 -9.550 -14.702 1.00 96.00 161 ARG A O 1
ATOM 1263 N N . ALA A 1 162 ? 3.667 -10.765 -16.593 1.00 95.31 162 ALA A N 1
ATOM 1264 C CA . ALA A 1 162 ? 4.430 -11.875 -16.018 1.00 95.31 162 ALA A CA 1
ATOM 1265 C C . ALA A 1 162 ? 5.728 -11.408 -15.332 1.00 95.31 162 ALA A C 1
ATOM 1267 O O . ALA A 1 162 ? 5.918 -11.645 -14.141 1.00 95.31 162 ALA A O 1
ATOM 1268 N N . VAL A 1 163 ? 6.582 -10.661 -16.044 1.00 97.31 163 VAL A N 1
ATOM 1269 C CA . VAL A 1 163 ? 7.839 -10.130 -15.481 1.00 97.31 163 VAL A CA 1
ATOM 1270 C C . VAL A 1 163 ? 7.592 -9.117 -14.361 1.00 97.31 163 VAL A C 1
ATOM 1272 O O . VAL A 1 163 ? 8.353 -9.068 -13.397 1.00 97.31 163 VAL A O 1
ATOM 1275 N N . HIS A 1 164 ? 6.525 -8.317 -14.453 1.00 97.62 164 HIS A N 1
ATOM 1276 C CA . HIS A 1 164 ? 6.176 -7.356 -13.412 1.00 97.62 164 HIS A CA 1
ATOM 1277 C C . HIS A 1 164 ? 5.808 -8.061 -12.100 1.00 97.62 164 HIS A C 1
ATOM 1279 O O . HIS A 1 164 ? 6.309 -7.680 -11.042 1.00 97.62 164 HIS A O 1
ATOM 1285 N N . VAL A 1 165 ? 4.947 -9.082 -12.167 1.00 97.69 165 VAL A N 1
ATOM 1286 C CA . VAL A 1 165 ? 4.540 -9.878 -10.999 1.00 97.69 165 VAL A CA 1
ATOM 1287 C C . VAL A 1 165 ? 5.745 -10.608 -10.417 1.00 97.69 165 VAL A C 1
ATOM 1289 O O . VAL A 1 165 ? 6.047 -10.417 -9.239 1.00 97.69 165 VAL A O 1
ATOM 1292 N N . LEU A 1 166 ? 6.493 -11.328 -11.261 1.00 97.62 166 LEU A N 1
ATOM 1293 C CA . LEU A 1 166 ? 7.690 -12.067 -10.858 1.00 97.62 166 LEU A CA 1
ATOM 1294 C C . LEU A 1 166 ? 8.704 -11.164 -10.143 1.00 97.62 166 LEU A C 1
ATOM 1296 O O . LEU A 1 166 ? 9.229 -11.523 -9.090 1.00 97.62 166 LEU A O 1
ATOM 1300 N N . TYR A 1 167 ? 8.955 -9.964 -10.677 1.00 97.88 167 TYR A N 1
ATOM 1301 C CA . TYR A 1 167 ? 9.855 -9.000 -10.049 1.00 97.88 167 TYR A CA 1
ATOM 1302 C C . TYR A 1 167 ? 9.399 -8.589 -8.653 1.00 97.88 167 TYR A C 1
ATOM 1304 O O . TYR A 1 167 ? 10.203 -8.573 -7.726 1.00 97.88 167 TYR A O 1
ATOM 1312 N N . LEU A 1 168 ? 8.126 -8.230 -8.492 1.00 97.06 168 LEU A N 1
ATOM 1313 C CA . LEU A 1 168 ? 7.617 -7.769 -7.205 1.00 97.06 168 LEU A CA 1
ATOM 1314 C C . LEU A 1 168 ? 7.627 -8.887 -6.155 1.00 97.06 168 LEU A C 1
ATOM 1316 O O . LEU A 1 168 ? 7.969 -8.615 -5.007 1.00 97.06 168 LEU A O 1
ATOM 1320 N N . GLU A 1 169 ? 7.313 -10.124 -6.540 1.00 96.31 169 GLU A N 1
ATOM 1321 C CA . GLU A 1 169 ? 7.388 -11.292 -5.653 1.00 96.31 169 GLU A CA 1
ATOM 1322 C C . GLU A 1 169 ? 8.829 -11.573 -5.215 1.00 96.31 169 GLU A C 1
ATOM 1324 O O . GLU A 1 169 ? 9.109 -11.709 -4.023 1.00 96.31 169 GLU A O 1
ATOM 1329 N N . GLN A 1 170 ? 9.770 -11.577 -6.160 1.00 95.19 170 GLN A N 1
ATOM 1330 C CA . GLN A 1 170 ? 11.184 -11.800 -5.858 1.00 95.19 170 GLN A CA 1
ATOM 1331 C C . GLN A 1 170 ? 11.793 -10.642 -5.062 1.00 95.19 170 GLN A C 1
ATOM 1333 O O . GLN A 1 170 ? 12.584 -10.870 -4.150 1.00 95.19 170 GLN A O 1
ATOM 1338 N N . TYR A 1 171 ? 11.379 -9.400 -5.318 1.00 94.06 171 TYR A N 1
ATOM 1339 C CA . TYR A 1 171 ? 11.808 -8.249 -4.526 1.00 94.06 171 TYR A CA 1
ATOM 1340 C C . TYR A 1 171 ? 11.318 -8.335 -3.074 1.00 94.06 171 TYR A C 1
ATOM 1342 O O . TYR A 1 171 ? 12.070 -7.999 -2.157 1.00 94.06 171 TYR A O 1
ATOM 1350 N N . GLN A 1 172 ? 10.086 -8.806 -2.850 1.00 91.38 172 GLN A N 1
ATOM 1351 C CA . GLN A 1 172 ? 9.562 -9.035 -1.501 1.00 91.38 172 GLN A CA 1
ATOM 1352 C C . GLN A 1 172 ? 10.379 -10.073 -0.735 1.00 91.38 172 GLN A C 1
ATOM 1354 O O . GLN A 1 172 ? 10.678 -9.862 0.436 1.00 91.38 172 GLN A O 1
ATOM 1359 N N . GLN A 1 173 ? 10.770 -11.157 -1.406 1.00 89.38 173 GLN A N 1
ATOM 1360 C CA . GLN A 1 173 ? 11.552 -12.235 -0.802 1.00 89.38 173 GLN A CA 1
ATOM 1361 C C . GLN A 1 173 ? 13.012 -11.837 -0.549 1.00 89.38 173 GLN A C 1
ATOM 1363 O O . GLN A 1 173 ? 13.575 -12.190 0.483 1.00 89.38 173 GLN A O 1
ATOM 1368 N N . ARG A 1 174 ? 13.633 -11.115 -1.489 1.00 89.06 174 ARG A N 1
ATOM 1369 C CA . ARG A 1 174 ? 15.080 -10.852 -1.483 1.00 89.06 174 ARG A CA 1
ATOM 1370 C C . ARG A 1 174 ? 15.474 -9.533 -0.822 1.00 89.06 174 ARG A C 1
ATOM 1372 O O . ARG A 1 174 ? 16.598 -9.420 -0.343 1.00 89.06 174 ARG A O 1
ATOM 1379 N N . VAL A 1 175 ? 14.606 -8.516 -0.846 1.00 88.44 175 VAL A N 1
ATOM 1380 C CA . VAL A 1 175 ? 14.997 -7.138 -0.495 1.00 88.44 175 VAL A CA 1
ATOM 1381 C C . VAL A 1 175 ? 14.090 -6.506 0.554 1.00 88.44 175 VAL A C 1
ATOM 1383 O O . VAL A 1 175 ? 14.589 -5.989 1.551 1.00 88.44 175 VAL A O 1
ATOM 1386 N N . SER A 1 176 ? 12.773 -6.469 0.335 1.00 81.44 176 SER A N 1
ATOM 1387 C CA . SER A 1 176 ? 11.846 -5.861 1.297 1.00 81.44 176 SER A CA 1
ATOM 1388 C C . SER A 1 176 ? 10.404 -6.303 1.075 1.00 81.44 176 SER A C 1
ATOM 1390 O O . SER A 1 176 ? 9.806 -6.008 0.039 1.00 81.44 176 SER A O 1
ATOM 1392 N N . ASP A 1 177 ? 9.807 -6.892 2.109 1.00 80.50 177 ASP A N 1
ATOM 1393 C CA . ASP A 1 177 ? 8.399 -7.301 2.173 1.00 80.50 177 ASP A CA 1
ATOM 1394 C C . ASP A 1 177 ? 7.443 -6.145 2.553 1.00 80.50 177 ASP A C 1
ATOM 1396 O O . ASP A 1 177 ? 6.224 -6.317 2.681 1.00 80.50 177 ASP A O 1
ATOM 1400 N N . VAL A 1 178 ? 7.971 -4.923 2.702 1.00 82.06 178 VAL A N 1
ATOM 1401 C CA . VAL A 1 178 ? 7.180 -3.748 3.065 1.00 82.06 178 VAL A CA 1
ATOM 1402 C C . VAL A 1 178 ? 6.204 -3.410 1.935 1.00 82.06 178 VAL A C 1
ATOM 1404 O O . VAL A 1 178 ? 6.577 -2.978 0.841 1.00 82.06 178 VAL A O 1
ATOM 1407 N N . TYR A 1 179 ? 4.906 -3.545 2.224 1.00 77.75 179 TYR A N 1
ATOM 1408 C CA . TYR A 1 179 ? 3.829 -3.330 1.248 1.00 77.75 179 TYR A CA 1
ATOM 1409 C C . TYR A 1 179 ? 3.865 -1.941 0.592 1.00 77.75 179 TYR A C 1
ATOM 1411 O O . TYR A 1 179 ? 3.598 -1.807 -0.602 1.00 77.75 179 TYR A O 1
ATOM 1419 N N . ALA A 1 180 ? 4.224 -0.900 1.351 1.00 77.50 180 ALA A N 1
ATOM 1420 C CA . ALA A 1 180 ? 4.365 0.447 0.806 1.00 77.50 180 ALA A CA 1
ATOM 1421 C C . ALA A 1 180 ? 5.447 0.499 -0.286 1.00 77.50 180 ALA A C 1
ATOM 1423 O O . ALA A 1 180 ? 5.202 1.074 -1.346 1.00 77.50 180 ALA A O 1
ATOM 1424 N N . THR A 1 181 ? 6.590 -0.159 -0.072 1.00 82.50 181 THR A N 1
ATOM 1425 C CA . THR A 1 181 ? 7.685 -0.280 -1.046 1.00 82.50 181 THR A CA 1
ATOM 1426 C C . THR A 1 181 ? 7.233 -1.032 -2.294 1.00 82.50 181 THR A C 1
ATOM 1428 O O . THR A 1 181 ? 7.434 -0.544 -3.407 1.00 82.50 181 THR A O 1
ATOM 1431 N N . THR A 1 182 ? 6.545 -2.168 -2.116 1.00 86.62 182 THR A N 1
ATOM 1432 C CA . THR A 1 182 ? 5.973 -2.951 -3.229 1.00 86.62 182 THR A CA 1
ATOM 1433 C C . THR A 1 182 ? 5.038 -2.086 -4.073 1.00 86.62 182 THR A C 1
ATOM 1435 O O . THR A 1 182 ? 5.200 -1.992 -5.286 1.00 86.62 182 THR A O 1
ATOM 1438 N N . ARG A 1 183 ? 4.094 -1.388 -3.432 1.00 88.38 183 ARG A N 1
ATOM 1439 C CA . ARG A 1 183 ? 3.119 -0.534 -4.119 1.00 88.38 183 ARG A CA 1
ATOM 1440 C C . ARG A 1 183 ? 3.779 0.630 -4.860 1.00 88.38 183 ARG A C 1
ATOM 1442 O O . ARG A 1 183 ? 3.365 0.969 -5.962 1.00 88.38 183 ARG A O 1
ATOM 1449 N N . HIS A 1 184 ? 4.814 1.236 -4.282 1.00 87.38 184 HIS A N 1
ATOM 1450 C CA . HIS A 1 184 ? 5.546 2.313 -4.951 1.00 87.38 184 HIS A CA 1
ATOM 1451 C C . HIS A 1 184 ? 6.286 1.813 -6.195 1.00 87.38 184 HIS A C 1
ATOM 1453 O O . HIS A 1 184 ? 6.256 2.485 -7.228 1.00 87.38 184 HIS A O 1
ATOM 1459 N N . LYS A 1 185 ? 6.923 0.638 -6.122 1.00 94.00 185 LYS A N 1
ATOM 1460 C CA . LYS A 1 185 ? 7.556 0.003 -7.285 1.00 94.00 185 LYS A CA 1
ATOM 1461 C C . LYS A 1 185 ? 6.535 -0.364 -8.349 1.00 94.00 185 LYS A C 1
ATOM 1463 O O . LYS A 1 185 ? 6.728 0.020 -9.496 1.00 94.00 185 LYS A O 1
ATOM 1468 N N . HIS A 1 186 ? 5.439 -1.004 -7.949 1.00 94.56 186 HIS A N 1
ATOM 1469 C CA . HIS A 1 186 ? 4.317 -1.328 -8.821 1.00 94.56 186 HIS A CA 1
ATOM 1470 C C . HIS A 1 186 ? 3.856 -0.104 -9.626 1.00 94.56 186 HIS A C 1
ATOM 1472 O O . HIS A 1 186 ? 3.949 -0.123 -10.849 1.00 94.56 186 HIS A O 1
ATOM 1478 N N . ASN A 1 187 ? 3.484 0.992 -8.953 1.00 92.38 187 ASN A N 1
ATOM 1479 C CA . ASN A 1 187 ? 3.024 2.216 -9.619 1.00 92.38 187 ASN A CA 1
ATOM 1480 C C . ASN A 1 187 ? 4.085 2.797 -10.575 1.00 92.38 187 ASN A C 1
ATOM 1482 O O . ASN A 1 187 ? 3.769 3.244 -11.672 1.00 92.38 187 ASN A O 1
ATOM 1486 N N . SER A 1 188 ? 5.360 2.792 -10.163 1.00 94.00 188 SER A N 1
ATOM 1487 C CA . SER A 1 188 ? 6.457 3.325 -10.989 1.00 94.00 188 SER A CA 1
ATOM 1488 C C . SER A 1 188 ? 6.630 2.522 -12.281 1.00 94.00 188 SER A C 1
ATOM 1490 O O . SER A 1 188 ? 6.831 3.096 -13.349 1.00 94.00 188 SER A O 1
ATOM 1492 N N . LEU A 1 189 ? 6.551 1.193 -12.176 1.00 97.25 189 LEU A N 1
ATOM 1493 C CA . LEU A 1 189 ? 6.688 0.281 -13.306 1.00 97.25 189 LEU A CA 1
ATOM 1494 C C . LEU A 1 189 ? 5.445 0.273 -14.192 1.00 97.25 189 LEU A C 1
ATOM 1496 O O . LEU A 1 189 ? 5.585 0.190 -15.403 1.00 97.25 189 LEU A O 1
ATOM 1500 N N . GLU A 1 190 ? 4.246 0.400 -13.621 1.00 96.50 190 GLU A N 1
ATOM 1501 C CA . GLU A 1 190 ? 3.008 0.544 -14.393 1.00 96.50 190 GLU A CA 1
ATOM 1502 C C . GLU A 1 190 ? 3.103 1.732 -15.356 1.00 96.50 190 GLU A C 1
ATOM 1504 O O . GLU A 1 190 ? 2.860 1.562 -16.549 1.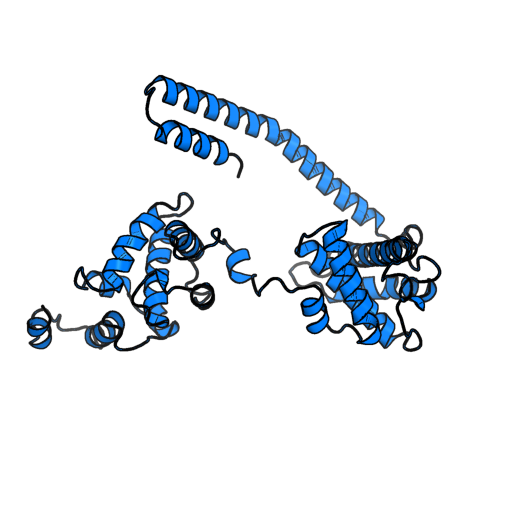00 96.50 190 GLU A O 1
ATOM 1509 N N . HIS A 1 191 ? 3.525 2.905 -14.868 1.00 96.00 191 HIS A N 1
ATOM 1510 C CA . HIS A 1 191 ? 3.696 4.087 -15.717 1.00 96.00 191 HIS A CA 1
ATOM 1511 C C . HIS A 1 191 ? 4.674 3.846 -16.869 1.00 96.00 191 HIS A C 1
ATOM 1513 O O . HIS A 1 191 ? 4.397 4.241 -18.001 1.00 96.00 191 HIS A O 1
ATOM 1519 N N . PHE A 1 192 ? 5.788 3.164 -16.599 1.00 97.62 192 PHE A N 1
ATOM 1520 C CA . PHE A 1 192 ? 6.748 2.809 -17.638 1.00 97.62 192 PHE A CA 1
ATOM 1521 C C . PHE A 1 192 ? 6.163 1.822 -18.656 1.00 97.62 192 PHE A C 1
ATOM 1523 O O . PHE A 1 192 ? 6.312 2.027 -19.857 1.00 97.62 192 PHE A O 1
ATOM 1530 N N . TRP A 1 193 ? 5.464 0.776 -18.209 1.00 98.00 193 TRP A N 1
ATOM 1531 C CA . TRP A 1 193 ? 4.883 -0.214 -19.116 1.00 98.00 193 TRP A CA 1
ATOM 1532 C C . TRP A 1 193 ? 3.782 0.366 -19.999 1.00 98.00 193 TRP A C 1
ATOM 1534 O O . TRP A 1 193 ? 3.754 0.050 -21.185 1.00 98.00 193 TRP A O 1
ATOM 1544 N N . CYS A 1 194 ? 2.935 1.247 -19.459 1.00 96.75 194 CYS A N 1
ATOM 1545 C CA . CYS A 1 194 ? 1.946 1.975 -20.258 1.00 96.75 194 CYS A CA 1
ATOM 1546 C C . CYS A 1 194 ? 2.639 2.838 -21.320 1.00 96.75 194 CYS A C 1
ATOM 1548 O O . CYS A 1 194 ? 2.278 2.789 -22.489 1.00 96.75 194 CYS A O 1
ATOM 1550 N N . PHE A 1 195 ? 3.696 3.562 -20.939 1.00 97.00 195 PHE A N 1
ATOM 1551 C CA . PHE A 1 195 ? 4.467 4.374 -21.879 1.00 97.00 195 PHE A CA 1
ATOM 1552 C C . PHE A 1 195 ? 5.102 3.543 -23.002 1.00 97.00 195 PHE A C 1
ATOM 1554 O O . PHE A 1 195 ? 5.022 3.927 -24.168 1.00 97.00 195 PHE A O 1
ATOM 1561 N N . ILE A 1 196 ? 5.722 2.405 -22.672 1.00 97.88 196 ILE A N 1
ATOM 1562 C CA . ILE A 1 196 ? 6.303 1.505 -23.676 1.00 97.88 196 ILE A CA 1
ATOM 1563 C C . ILE A 1 196 ? 5.221 0.962 -24.607 1.00 97.88 196 ILE A C 1
ATOM 1565 O O . ILE A 1 196 ? 5.449 0.875 -25.808 1.00 97.88 196 ILE A O 1
ATOM 1569 N N . ASP A 1 197 ? 4.049 0.620 -24.080 1.00 96.62 197 ASP A N 1
ATOM 1570 C CA . ASP A 1 197 ? 2.950 0.112 -24.896 1.00 96.62 197 ASP A CA 1
ATOM 1571 C C . ASP A 1 197 ? 2.397 1.144 -25.872 1.00 96.62 197 ASP A C 1
ATOM 1573 O O . ASP A 1 197 ? 2.192 0.831 -27.042 1.00 96.62 197 ASP A O 1
ATOM 1577 N N . GLU A 1 198 ? 2.239 2.381 -25.413 1.00 96.38 198 GLU A N 1
ATOM 1578 C CA . GLU A 1 198 ? 1.724 3.476 -26.229 1.00 96.38 198 GLU A CA 1
ATOM 1579 C C . GLU A 1 198 ? 2.739 3.975 -27.270 1.00 96.38 198 GLU A C 1
ATOM 1581 O O . GLU A 1 198 ? 2.355 4.332 -28.384 1.00 96.38 198 GLU A O 1
ATOM 1586 N N . ARG A 1 199 ? 4.031 4.050 -26.920 1.00 97.00 199 ARG A N 1
ATOM 1587 C CA . ARG A 1 199 ? 5.058 4.711 -27.750 1.00 97.00 199 ARG A CA 1
ATOM 1588 C C . ARG A 1 199 ? 5.959 3.764 -28.531 1.00 97.00 199 ARG A C 1
ATOM 1590 O O . ARG A 1 199 ? 6.516 4.191 -29.537 1.00 97.00 199 ARG A O 1
ATOM 1597 N N . TYR A 1 200 ? 6.107 2.524 -28.072 1.00 97.00 200 TYR A N 1
ATOM 1598 C CA . TYR A 1 200 ? 7.023 1.531 -28.637 1.00 97.00 200 TYR A CA 1
ATOM 1599 C C . TYR A 1 200 ? 6.341 0.151 -28.744 1.00 97.00 200 TYR A C 1
ATOM 1601 O O . TYR A 1 200 ? 6.770 -0.816 -28.099 1.00 97.00 200 TYR A O 1
ATOM 1609 N N . PRO A 1 201 ? 5.253 0.022 -29.532 1.00 94.81 201 PRO A N 1
ATOM 1610 C CA . PRO A 1 201 ? 4.486 -1.223 -29.653 1.00 94.81 201 PRO A CA 1
ATOM 1611 C C . PRO A 1 201 ? 5.303 -2.404 -30.212 1.00 94.81 201 PRO A C 1
ATOM 1613 O O . PRO A 1 201 ? 4.938 -3.568 -30.016 1.00 94.81 201 PRO A O 1
ATOM 1616 N N . GLU A 1 202 ? 6.423 -2.132 -30.884 1.00 94.75 202 GLU A N 1
ATOM 1617 C CA . GLU A 1 202 ? 7.396 -3.120 -31.348 1.00 94.75 202 GLU A CA 1
ATOM 1618 C C . GLU A 1 202 ? 8.150 -3.819 -30.205 1.00 94.75 202 GLU A C 1
ATOM 1620 O O . GLU A 1 202 ? 8.666 -4.923 -30.389 1.00 94.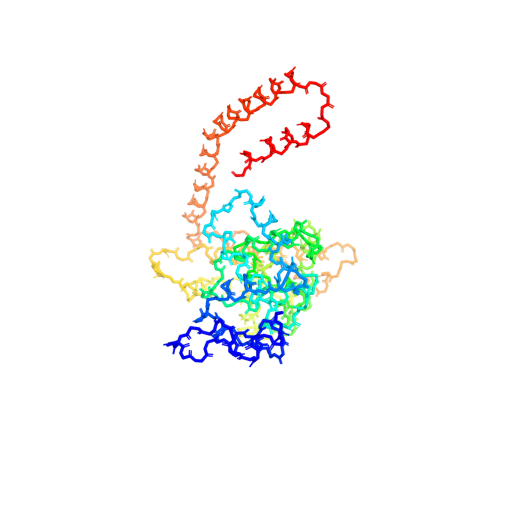75 202 GLU A O 1
ATOM 1625 N N . VAL A 1 203 ? 8.182 -3.234 -29.004 1.00 96.44 203 VAL A N 1
ATOM 1626 C CA . VAL A 1 203 ? 8.790 -3.845 -27.817 1.00 96.44 203 VAL A CA 1
ATOM 1627 C C . VAL A 1 203 ? 7.848 -4.920 -27.269 1.00 96.44 203 VAL A C 1
ATOM 1629 O O . VAL A 1 203 ? 6.916 -4.658 -26.503 1.00 96.44 203 VAL A O 1
ATOM 1632 N N . ARG A 1 204 ? 8.087 -6.169 -27.688 1.00 93.94 204 ARG A N 1
ATOM 1633 C CA . ARG A 1 204 ? 7.215 -7.317 -27.372 1.00 93.94 204 ARG A CA 1
ATOM 1634 C C . ARG A 1 204 ? 7.422 -7.934 -25.988 1.00 93.94 204 ARG A C 1
ATOM 1636 O O . ARG A 1 204 ? 6.549 -8.654 -25.524 1.00 93.94 204 ARG A O 1
ATOM 1643 N N . SER A 1 205 ? 8.553 -7.681 -25.336 1.00 96.00 205 SER A N 1
ATOM 1644 C CA . SER A 1 205 ? 8.876 -8.242 -24.018 1.00 96.00 205 SER A CA 1
ATOM 1645 C C . SER A 1 205 ? 9.863 -7.340 -23.277 1.00 96.00 205 SER A C 1
ATOM 1647 O O . SER A 1 205 ? 10.466 -6.449 -23.878 1.00 96.00 205 SER A O 1
ATOM 1649 N N . CYS A 1 206 ? 10.044 -7.574 -21.974 1.00 96.56 206 CYS A N 1
ATOM 1650 C CA . CYS A 1 206 ? 11.027 -6.841 -21.169 1.00 96.56 206 CYS A CA 1
ATOM 1651 C C . CYS A 1 206 ? 12.456 -6.987 -21.718 1.00 96.56 206 CYS A C 1
ATOM 1653 O O . CYS A 1 206 ? 13.171 -5.992 -21.786 1.00 96.56 206 CYS A O 1
ATOM 1655 N N . ALA A 1 207 ? 12.830 -8.166 -22.225 1.00 96.88 207 ALA A N 1
ATOM 1656 C CA . ALA A 1 207 ? 14.150 -8.407 -22.810 1.00 96.88 207 ALA A CA 1
ATOM 1657 C C . ALA A 1 207 ? 14.447 -7.524 -24.041 1.00 96.88 207 ALA A C 1
ATOM 1659 O O . ALA A 1 207 ? 15.600 -7.224 -24.341 1.00 96.88 207 ALA A O 1
ATOM 1660 N N . HIS A 1 208 ? 13.407 -7.057 -24.742 1.00 96.75 208 HIS A N 1
ATOM 1661 C CA . HIS A 1 208 ? 13.540 -6.160 -25.894 1.00 96.75 208 HIS A CA 1
ATOM 1662 C C . HIS A 1 208 ? 13.645 -4.676 -25.517 1.00 96.75 208 HIS A C 1
ATOM 1664 O O . HIS A 1 208 ? 13.802 -3.827 -26.400 1.00 96.75 208 HIS A O 1
ATOM 1670 N N . VAL A 1 209 ? 13.548 -4.326 -24.232 1.00 96.94 209 VAL A N 1
ATOM 1671 C CA . VAL A 1 209 ? 13.726 -2.940 -23.797 1.00 96.94 209 VAL A CA 1
ATOM 1672 C C . VAL A 1 209 ? 15.187 -2.540 -23.980 1.00 96.94 209 VAL A C 1
ATOM 1674 O O . VAL A 1 209 ? 16.096 -3.153 -23.432 1.00 96.94 209 VAL A O 1
ATOM 1677 N N . ARG A 1 210 ? 15.411 -1.471 -24.746 1.00 95.94 210 ARG A N 1
ATOM 1678 C CA . ARG A 1 210 ? 16.736 -0.916 -25.029 1.00 95.94 210 ARG A CA 1
ATOM 1679 C C . ARG A 1 210 ? 16.960 0.370 -24.238 1.00 95.94 210 ARG A C 1
ATOM 1681 O O . ARG A 1 210 ? 15.979 1.036 -23.889 1.00 95.94 210 ARG A O 1
ATOM 1688 N N . PRO A 1 211 ? 18.223 0.797 -24.050 1.00 95.69 211 PRO A N 1
ATOM 1689 C CA . PRO A 1 211 ? 18.517 2.058 -23.379 1.00 95.69 211 PRO A CA 1
ATOM 1690 C C . PRO A 1 211 ? 17.792 3.272 -23.969 1.00 95.69 211 PRO A C 1
ATOM 1692 O O . PRO A 1 211 ? 17.339 4.145 -23.236 1.00 95.69 211 PRO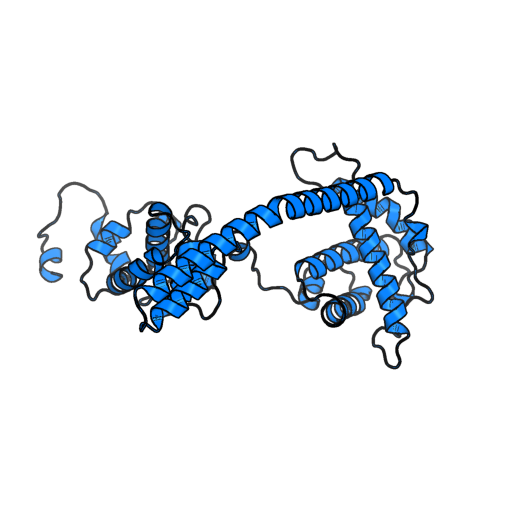 A O 1
ATOM 1695 N N . ALA A 1 212 ? 17.604 3.302 -25.292 1.00 93.94 212 ALA A N 1
ATOM 1696 C CA . ALA A 1 212 ? 16.852 4.361 -25.961 1.00 93.94 212 ALA A CA 1
ATOM 1697 C C . ALA A 1 212 ? 15.400 4.477 -25.451 1.00 93.94 212 ALA A C 1
ATOM 1699 O O . ALA A 1 212 ? 14.940 5.586 -25.196 1.00 93.94 212 ALA A O 1
ATOM 1700 N N . HIS A 1 213 ? 14.705 3.354 -25.231 1.00 95.94 213 HIS A N 1
ATOM 1701 C CA . HIS A 1 213 ? 13.315 3.355 -24.756 1.00 95.94 213 HIS A CA 1
ATOM 1702 C C . HIS A 1 213 ? 13.223 3.842 -23.303 1.00 95.94 213 HIS A C 1
ATOM 1704 O O . HIS A 1 213 ? 12.369 4.658 -22.962 1.00 95.94 213 HIS A O 1
ATOM 1710 N N . ALA A 1 214 ? 14.138 3.382 -22.442 1.00 94.25 214 ALA A N 1
ATOM 1711 C CA . ALA A 1 214 ? 14.168 3.792 -21.040 1.00 94.25 214 ALA A CA 1
ATOM 1712 C C . ALA A 1 214 ? 14.540 5.276 -20.873 1.00 94.25 214 ALA A C 1
ATOM 1714 O O . ALA A 1 214 ? 13.940 5.976 -20.057 1.00 94.25 214 ALA A O 1
ATOM 1715 N N . ARG A 1 215 ? 15.476 5.786 -21.684 1.00 93.94 215 ARG A N 1
ATOM 1716 C CA . ARG A 1 215 ? 15.829 7.215 -21.719 1.00 93.94 215 ARG A CA 1
ATOM 1717 C C . ARG A 1 215 ? 14.688 8.082 -22.243 1.00 93.94 215 ARG A C 1
ATOM 1719 O O . ARG A 1 215 ? 14.465 9.163 -21.706 1.00 93.94 215 ARG A O 1
ATOM 1726 N N . ALA A 1 216 ? 13.938 7.608 -23.237 1.00 94.69 216 ALA A N 1
ATOM 1727 C CA . ALA A 1 216 ? 12.778 8.326 -23.762 1.00 94.69 216 ALA A CA 1
ATOM 1728 C C . ALA A 1 216 ? 11.658 8.504 -22.722 1.00 94.69 216 ALA A C 1
ATOM 1730 O O . ALA A 1 216 ? 10.914 9.480 -22.787 1.00 94.69 216 ALA A O 1
ATOM 1731 N N . PHE A 1 217 ? 11.571 7.618 -21.725 1.00 95.44 217 PHE A N 1
ATOM 1732 C CA . PHE A 1 217 ? 10.613 7.758 -20.628 1.00 95.44 217 PHE A CA 1
ATOM 1733 C C . PHE A 1 217 ? 10.972 8.871 -19.632 1.00 95.44 217 PHE A C 1
ATOM 1735 O O . PHE A 1 217 ? 10.099 9.358 -18.922 1.00 95.44 217 PHE A O 1
ATOM 1742 N N . ILE A 1 218 ? 12.234 9.307 -19.556 1.00 92.56 218 ILE A N 1
ATOM 1743 C CA . ILE A 1 218 ? 12.681 10.334 -18.598 1.00 92.56 218 ILE A CA 1
ATOM 1744 C C . ILE A 1 218 ? 11.852 11.631 -18.687 1.00 92.56 218 ILE A C 1
ATOM 1746 O O . ILE A 1 218 ? 11.323 12.049 -17.652 1.00 92.56 218 ILE A O 1
ATOM 1750 N N . PRO A 1 219 ? 11.714 12.284 -19.860 1.00 90.19 219 PRO A N 1
ATOM 1751 C CA . PRO A 1 219 ? 10.881 13.480 -19.976 1.00 90.19 219 PRO A CA 1
ATOM 1752 C C . PRO A 1 219 ? 9.402 13.198 -19.675 1.00 90.19 219 PRO A C 1
ATOM 1754 O O . PRO A 1 219 ? 8.770 13.992 -18.979 1.00 90.19 219 PRO A O 1
ATOM 1757 N N . GLU A 1 220 ? 8.864 12.051 -20.105 1.00 91.44 220 GLU A N 1
ATOM 1758 C CA . GLU A 1 220 ? 7.470 11.676 -19.827 1.00 91.44 220 GLU A CA 1
ATOM 1759 C C . GLU A 1 220 ? 7.216 11.509 -18.322 1.00 91.44 220 GLU A C 1
ATOM 1761 O O . GLU A 1 220 ? 6.219 12.001 -17.802 1.00 91.44 220 GLU A O 1
ATOM 1766 N N . ALA A 1 221 ? 8.138 10.878 -17.590 1.00 90.75 221 ALA A N 1
ATOM 1767 C CA . ALA A 1 221 ? 8.036 10.701 -16.145 1.00 90.75 221 ALA A CA 1
ATOM 1768 C C . ALA A 1 221 ? 8.011 12.045 -15.400 1.00 90.75 221 ALA A C 1
ATOM 1770 O O . ALA A 1 221 ? 7.307 12.183 -14.398 1.00 90.75 221 ALA A O 1
ATOM 1771 N N . ILE A 1 222 ? 8.758 13.043 -15.888 1.00 86.88 222 ILE A N 1
ATOM 1772 C CA . ILE A 1 222 ? 8.759 14.404 -15.335 1.00 86.88 222 ILE A CA 1
ATOM 1773 C C . ILE A 1 222 ? 7.411 15.089 -15.586 1.00 86.88 222 ILE A C 1
ATOM 1775 O O . ILE A 1 222 ? 6.838 15.652 -14.653 1.00 86.88 222 ILE A O 1
ATOM 1779 N N . GLU A 1 223 ? 6.873 15.015 -16.805 1.00 85.81 223 GLU A N 1
ATOM 1780 C CA . GLU A 1 223 ? 5.568 15.612 -17.125 1.00 85.81 223 GLU A CA 1
ATOM 1781 C C . GLU A 1 223 ? 4.406 14.895 -16.424 1.00 85.81 223 GLU A C 1
ATOM 1783 O O . GLU A 1 223 ? 3.471 15.520 -15.920 1.00 85.81 223 GLU A O 1
ATOM 1788 N N . LEU A 1 224 ? 4.458 13.568 -16.324 1.00 85.62 224 LEU A N 1
ATOM 1789 C CA . LEU A 1 224 ? 3.469 12.787 -15.591 1.00 85.62 224 LEU A CA 1
ATOM 1790 C C . LEU A 1 224 ? 3.491 13.113 -14.092 1.00 85.62 224 LEU A C 1
ATOM 1792 O O . LEU A 1 224 ? 2.429 13.275 -13.492 1.00 85.62 224 LEU A O 1
ATOM 1796 N N . ALA A 1 225 ? 4.674 13.277 -13.494 1.00 83.81 225 ALA A N 1
ATOM 1797 C CA . ALA A 1 225 ? 4.800 13.654 -12.088 1.00 83.81 225 ALA A CA 1
ATOM 1798 C C . ALA A 1 225 ? 4.127 15.001 -11.783 1.00 83.81 225 ALA A C 1
ATOM 1800 O O . ALA A 1 225 ? 3.467 15.120 -10.749 1.00 83.81 225 ALA A O 1
ATOM 1801 N N . ARG A 1 226 ? 4.226 15.971 -12.703 1.00 78.06 226 ARG A N 1
ATOM 1802 C CA . ARG A 1 226 ? 3.524 17.261 -12.603 1.00 78.06 226 ARG A CA 1
ATOM 1803 C C . ARG A 1 226 ? 2.007 17.094 -12.637 1.00 78.06 226 ARG A C 1
ATOM 1805 O O . ARG A 1 226 ? 1.300 17.669 -11.818 1.00 78.06 226 ARG A O 1
ATOM 1812 N N . ARG A 1 227 ? 1.493 16.265 -13.554 1.00 78.50 227 ARG A N 1
ATOM 1813 C CA . ARG A 1 227 ? 0.043 16.047 -13.731 1.00 78.50 227 ARG A CA 1
ATOM 1814 C C . ARG A 1 227 ? -0.632 15.356 -12.541 1.00 78.50 227 ARG A C 1
ATOM 1816 O O . ARG A 1 227 ? -1.822 15.559 -12.318 1.00 78.50 227 ARG A O 1
ATOM 1823 N N . VAL A 1 228 ? 0.088 14.513 -11.799 1.00 72.44 228 VAL A N 1
ATOM 1824 C CA . VAL A 1 228 ? -0.494 13.665 -10.737 1.00 72.44 228 VAL A CA 1
ATOM 1825 C C . VAL A 1 228 ? -0.556 14.362 -9.364 1.00 72.44 228 VAL A C 1
ATOM 1827 O O . VAL A 1 228 ? -1.225 13.860 -8.457 1.00 72.44 228 VAL A O 1
ATOM 1830 N N . GLN A 1 229 ? 0.061 15.536 -9.180 1.00 65.81 229 GLN A N 1
ATOM 1831 C CA . GLN A 1 229 ? -0.074 16.280 -7.923 1.00 65.81 229 GLN A CA 1
ATOM 1832 C C . GLN A 1 229 ? -1.526 16.716 -7.660 1.00 65.81 229 GLN A C 1
ATOM 1834 O O . GLN A 1 229 ? -2.194 17.299 -8.509 1.00 65.81 229 GLN A O 1
ATOM 1839 N N . ARG A 1 230 ? -2.009 16.465 -6.437 1.00 53.44 230 ARG A N 1
ATOM 1840 C CA . ARG A 1 230 ? -3.289 16.974 -5.921 1.00 53.44 230 ARG A CA 1
ATOM 1841 C C . ARG A 1 230 ? -3.063 17.567 -4.530 1.00 53.44 230 ARG A C 1
ATOM 1843 O O . ARG A 1 230 ? -2.654 16.839 -3.628 1.00 53.44 230 ARG A O 1
ATOM 1850 N N . GLY A 1 231 ? -3.333 18.863 -4.355 1.00 51.50 231 GLY A N 1
ATOM 1851 C CA . GLY A 1 231 ? -3.298 19.545 -3.054 1.00 51.50 231 GLY A CA 1
ATOM 1852 C C . GLY A 1 231 ? -2.916 21.034 -3.130 1.00 51.50 231 GLY A C 1
ATOM 1853 O O . GLY A 1 231 ? -2.497 21.498 -4.190 1.00 51.50 231 GLY A O 1
ATOM 1854 N N . PRO A 1 232 ? -3.048 21.791 -2.021 1.00 37.69 232 PRO A N 1
ATOM 1855 C CA . PRO A 1 232 ? -2.580 23.177 -1.939 1.00 37.69 232 PRO A CA 1
ATOM 1856 C C . PRO A 1 232 ? -1.051 23.211 -2.114 1.00 37.69 232 PRO A C 1
ATOM 1858 O O . PRO A 1 232 ? -0.346 22.481 -1.418 1.00 37.69 232 PRO A O 1
ATOM 1861 N N . GLY A 1 233 ? -0.544 24.007 -3.061 1.00 50.66 233 GLY A N 1
ATOM 1862 C CA . GLY A 1 233 ? 0.877 24.027 -3.455 1.00 50.66 233 GLY A CA 1
ATOM 1863 C C . GLY A 1 233 ? 1.226 23.143 -4.663 1.00 50.66 233 GLY A C 1
ATOM 1864 O O . GLY A 1 233 ? 2.409 22.968 -4.973 1.00 50.66 233 GLY A O 1
ATOM 1865 N N . ALA A 1 234 ? 0.220 22.588 -5.352 1.00 47.06 234 ALA A N 1
ATOM 1866 C CA . ALA A 1 234 ? 0.405 21.959 -6.657 1.00 47.06 234 ALA A CA 1
ATOM 1867 C C . ALA A 1 234 ? 1.007 22.973 -7.650 1.00 47.06 234 ALA A C 1
ATOM 1869 O O . ALA A 1 234 ? 0.407 24.013 -7.910 1.00 47.06 234 ALA A O 1
ATOM 1870 N N . GLY A 1 235 ? 2.207 22.688 -8.165 1.00 48.50 235 GLY A N 1
ATOM 1871 C CA . GLY A 1 235 ? 2.939 23.564 -9.094 1.00 48.50 235 GLY A CA 1
ATOM 1872 C C . GLY A 1 235 ? 3.948 24.545 -8.471 1.00 48.50 235 GLY A C 1
ATOM 1873 O O . GLY A 1 235 ? 4.727 25.141 -9.210 1.00 48.50 235 GLY A O 1
ATOM 1874 N N . GLU A 1 236 ? 4.015 24.690 -7.140 1.00 47.41 236 GLU A N 1
ATOM 1875 C CA . GLU A 1 236 ? 4.962 25.621 -6.484 1.00 47.41 236 GLU A CA 1
ATOM 1876 C C . GLU A 1 236 ? 6.356 25.017 -6.232 1.00 47.41 236 GLU A C 1
ATOM 1878 O O . GLU A 1 236 ? 7.342 25.732 -6.035 1.00 47.41 236 GLU A O 1
ATOM 1883 N N . ARG A 1 237 ? 6.479 23.684 -6.233 1.00 51.22 237 ARG A N 1
ATOM 1884 C CA . ARG A 1 237 ? 7.768 22.991 -6.093 1.00 51.22 237 ARG A CA 1
ATOM 1885 C C . ARG A 1 237 ? 8.202 22.444 -7.443 1.00 51.22 237 ARG A C 1
ATOM 1887 O O . ARG A 1 237 ? 7.448 21.709 -8.061 1.00 51.22 237 ARG A O 1
ATOM 1894 N N . GLU A 1 238 ? 9.449 22.725 -7.849 1.00 52.31 238 GLU A N 1
ATOM 1895 C CA . GLU A 1 238 ? 10.104 21.997 -8.948 1.00 52.31 238 GLU A CA 1
ATOM 1896 C C . GLU A 1 238 ? 9.876 20.489 -8.739 1.00 52.31 238 GLU A C 1
ATOM 1898 O O . GLU A 1 238 ? 10.402 19.903 -7.787 1.00 52.31 238 GLU A O 1
ATOM 1903 N N . ASP A 1 239 ? 9.066 19.901 -9.624 1.00 56.53 239 ASP A N 1
ATOM 1904 C CA . ASP A 1 239 ? 8.364 18.611 -9.508 1.00 56.53 239 ASP A CA 1
ATOM 1905 C C . ASP A 1 239 ? 9.258 17.374 -9.666 1.00 56.53 239 ASP A C 1
ATOM 1907 O O . ASP A 1 239 ? 8.966 16.361 -10.298 1.00 56.53 239 ASP A O 1
ATOM 1911 N N . ARG A 1 240 ? 10.446 17.486 -9.095 1.00 59.72 240 ARG A N 1
ATOM 1912 C CA . ARG A 1 240 ? 11.583 16.635 -9.380 1.00 59.72 240 ARG A CA 1
ATOM 1913 C C . ARG A 1 240 ? 11.688 15.446 -8.419 1.00 59.72 240 ARG A C 1
ATOM 1915 O O . ARG A 1 240 ? 12.416 14.510 -8.717 1.00 59.72 240 ARG A O 1
ATOM 1922 N N . SER A 1 241 ? 10.974 15.421 -7.289 1.00 70.12 241 SER A N 1
ATOM 1923 C CA . SER A 1 241 ? 11.052 14.299 -6.331 1.00 70.12 241 SER A CA 1
ATOM 1924 C C . SER A 1 241 ? 10.273 13.064 -6.767 1.00 70.12 241 SER A C 1
ATOM 1926 O O . SER A 1 241 ? 10.810 11.963 -6.696 1.00 70.12 241 SER A O 1
ATOM 1928 N N . THR A 1 242 ? 9.040 13.234 -7.247 1.00 80.56 242 THR A N 1
ATOM 1929 C CA . THR A 1 242 ? 8.191 12.113 -7.678 1.00 80.56 242 THR A CA 1
ATOM 1930 C C . THR A 1 242 ? 8.768 11.443 -8.923 1.00 80.56 242 THR A C 1
ATOM 1932 O O . THR A 1 242 ? 8.967 10.230 -8.929 1.00 80.56 242 THR A O 1
ATOM 1935 N N . ALA A 1 243 ? 9.160 12.238 -9.926 1.00 86.00 243 ALA A N 1
ATOM 1936 C CA . ALA A 1 243 ? 9.825 11.734 -11.125 1.00 86.00 243 ALA A CA 1
ATOM 1937 C C . ALA A 1 243 ? 11.150 11.021 -10.796 1.00 86.00 243 ALA A C 1
ATOM 1939 O O . ALA A 1 243 ? 11.389 9.913 -11.271 1.00 86.00 243 ALA A O 1
ATOM 1940 N N . MET A 1 244 ? 11.989 11.601 -9.922 1.00 84.56 244 MET A N 1
ATOM 1941 C CA . MET A 1 244 ? 13.225 10.951 -9.466 1.00 84.56 244 MET A CA 1
ATOM 1942 C C . MET A 1 244 ? 12.942 9.605 -8.795 1.00 84.56 244 MET A C 1
ATOM 1944 O O . MET A 1 244 ? 13.681 8.646 -9.018 1.00 84.56 244 MET A O 1
ATOM 1948 N N . GLN A 1 245 ? 11.889 9.515 -7.980 1.00 86.50 245 GLN A N 1
ATOM 1949 C CA . GLN A 1 245 ? 11.520 8.274 -7.307 1.00 86.50 245 GLN A CA 1
ATOM 1950 C C . GLN A 1 245 ? 11.108 7.192 -8.314 1.00 86.50 245 GLN A C 1
ATOM 1952 O O . GLN A 1 245 ? 11.598 6.066 -8.222 1.00 86.50 245 GLN A O 1
ATOM 1957 N N . TRP A 1 246 ? 10.266 7.528 -9.296 1.00 91.81 246 TRP A N 1
ATOM 1958 C CA . TRP A 1 246 ? 9.856 6.591 -10.347 1.00 91.81 246 TRP A CA 1
ATOM 1959 C C . TRP A 1 246 ? 11.042 6.111 -11.184 1.00 91.81 246 TRP A C 1
ATOM 1961 O O . TRP A 1 246 ? 11.228 4.907 -11.350 1.00 91.81 246 TRP A O 1
ATOM 1971 N N . LEU A 1 247 ? 11.899 7.033 -11.630 1.00 92.88 247 LEU A N 1
ATOM 1972 C CA . LEU A 1 247 ? 13.088 6.707 -12.422 1.00 92.88 247 LEU A CA 1
ATOM 1973 C C . LEU A 1 247 ? 14.109 5.886 -11.626 1.00 92.88 247 LEU A C 1
ATOM 1975 O O . LEU A 1 247 ? 14.748 4.990 -12.171 1.00 92.88 247 LEU A O 1
ATOM 1979 N N . THR A 1 248 ? 14.234 6.132 -10.319 1.00 91.62 248 THR A N 1
ATOM 1980 C CA . THR A 1 248 ? 15.080 5.311 -9.440 1.00 91.62 248 THR A CA 1
ATOM 1981 C C . THR A 1 248 ? 14.533 3.895 -9.315 1.00 91.62 248 THR A C 1
ATOM 1983 O O . THR A 1 248 ? 15.301 2.941 -9.421 1.00 91.62 248 THR A O 1
ATOM 1986 N N . ASN A 1 249 ? 13.219 3.745 -9.132 1.00 94.38 249 ASN A N 1
ATOM 1987 C CA . ASN A 1 249 ? 12.579 2.435 -9.064 1.00 94.38 249 ASN A CA 1
ATOM 1988 C C . ASN A 1 249 ? 12.729 1.661 -10.379 1.00 94.38 249 ASN A C 1
ATOM 1990 O O . ASN A 1 249 ? 13.013 0.468 -10.330 1.00 94.38 249 ASN A O 1
ATOM 1994 N N . LEU A 1 250 ? 12.605 2.339 -11.524 1.00 95.75 250 LEU A N 1
ATOM 1995 C CA . LEU A 1 250 ? 12.808 1.752 -12.848 1.00 95.75 250 LEU A CA 1
ATOM 1996 C C . LEU A 1 250 ? 14.258 1.294 -13.059 1.00 95.75 250 LEU A C 1
ATOM 1998 O O . LEU A 1 250 ? 14.504 0.180 -13.513 1.00 95.75 250 LEU A O 1
ATOM 2002 N N . ARG A 1 251 ? 15.227 2.131 -12.670 1.00 95.69 251 ARG A N 1
ATOM 2003 C CA . ARG A 1 251 ? 16.656 1.793 -12.704 1.00 95.69 251 ARG A CA 1
ATOM 2004 C C . ARG A 1 251 ? 16.954 0.553 -11.861 1.00 95.69 251 ARG A C 1
ATOM 2006 O O . ARG A 1 251 ? 17.668 -0.337 -12.306 1.00 95.69 251 ARG A O 1
ATOM 2013 N N . CYS A 1 252 ? 16.419 0.507 -10.640 1.00 94.81 252 CYS A N 1
ATOM 2014 C CA . CYS A 1 252 ? 16.570 -0.645 -9.756 1.00 94.81 252 CYS A CA 1
ATOM 2015 C C . CYS A 1 252 ? 15.928 -1.893 -10.358 1.00 94.81 252 CYS A C 1
ATOM 2017 O O . CYS A 1 252 ? 16.593 -2.910 -10.409 1.00 94.81 252 CYS A O 1
ATOM 2019 N N . PHE A 1 253 ? 14.705 -1.800 -10.885 1.00 97.12 253 PHE A N 1
ATOM 2020 C CA . PHE A 1 253 ? 14.048 -2.919 -11.561 1.00 97.12 253 PHE A CA 1
ATOM 2021 C C . PHE A 1 253 ? 14.928 -3.542 -12.645 1.00 97.12 253 PHE A C 1
ATOM 2023 O O . PHE A 1 253 ? 15.154 -4.744 -12.626 1.00 97.12 253 PHE A O 1
ATOM 2030 N N . PHE A 1 254 ? 15.467 -2.735 -13.558 1.00 97.25 254 PHE A N 1
ATOM 2031 C CA . PHE A 1 254 ? 16.297 -3.275 -14.630 1.00 97.25 254 PHE A CA 1
ATOM 2032 C C . PHE A 1 254 ? 17.641 -3.811 -14.146 1.00 97.25 254 PHE A C 1
ATOM 2034 O O . PHE A 1 254 ? 18.094 -4.836 -14.644 1.00 97.25 254 PHE A O 1
ATOM 2041 N N . ALA A 1 255 ? 18.270 -3.144 -13.177 1.00 95.50 255 ALA A N 1
ATOM 2042 C CA . ALA A 1 255 ? 19.495 -3.654 -12.574 1.00 95.50 255 ALA A CA 1
ATOM 2043 C C . ALA A 1 255 ? 19.252 -5.007 -11.887 1.00 95.50 255 ALA A C 1
ATOM 2045 O O . ALA A 1 255 ? 20.022 -5.940 -12.096 1.00 95.50 255 ALA A O 1
ATOM 2046 N N . ASP A 1 256 ? 18.165 -5.121 -11.125 1.00 96.06 256 ASP A N 1
ATOM 2047 C CA . ASP A 1 256 ? 17.762 -6.335 -10.421 1.00 96.06 256 ASP A CA 1
ATOM 2048 C C . ASP A 1 256 ? 17.441 -7.457 -11.419 1.00 96.06 256 ASP A C 1
ATOM 2050 O O . ASP A 1 256 ? 17.996 -8.538 -11.303 1.00 96.06 256 ASP A O 1
ATOM 2054 N N . VAL A 1 257 ? 16.615 -7.203 -12.441 1.00 96.00 257 VAL A N 1
ATOM 2055 C CA . VAL A 1 257 ? 16.241 -8.210 -13.450 1.00 96.00 257 VAL A CA 1
ATOM 2056 C C . VAL A 1 257 ? 17.455 -8.697 -14.244 1.00 96.00 257 VAL A C 1
ATOM 2058 O O . VAL A 1 257 ? 17.575 -9.897 -14.468 1.00 96.00 257 VAL A O 1
ATOM 2061 N N . CYS A 1 258 ? 18.379 -7.814 -14.639 1.00 94.81 258 CYS A N 1
ATOM 2062 C CA . CYS A 1 258 ? 19.619 -8.238 -15.298 1.00 94.81 258 CYS A CA 1
ATOM 2063 C C . CYS A 1 258 ? 20.530 -9.031 -14.347 1.00 94.81 258 CYS A C 1
ATOM 2065 O O . CYS A 1 258 ? 21.116 -10.027 -14.757 1.00 94.81 258 CYS A O 1
ATOM 2067 N N . THR A 1 259 ? 20.644 -8.611 -13.082 1.00 95.19 259 THR A N 1
ATOM 2068 C CA . THR A 1 259 ? 21.498 -9.291 -12.092 1.00 95.19 259 THR A CA 1
ATOM 2069 C C . THR A 1 259 ? 20.943 -10.665 -11.742 1.00 95.19 259 THR A C 1
ATOM 2071 O O . THR A 1 259 ? 21.657 -11.658 -11.815 1.00 95.19 259 THR A O 1
ATOM 2074 N N . TRP A 1 260 ? 19.657 -10.734 -11.406 1.00 96.12 260 TRP A N 1
ATOM 2075 C CA . TRP A 1 260 ? 18.983 -11.979 -11.064 1.00 96.12 260 TRP A CA 1
ATOM 2076 C C . TRP A 1 260 ? 18.834 -12.883 -12.280 1.00 96.12 260 TRP A C 1
ATOM 2078 O O . TRP A 1 260 ? 18.891 -14.093 -12.125 1.00 96.12 260 TRP A O 1
ATOM 2088 N N . GLY A 1 261 ? 18.669 -12.336 -13.487 1.00 93.75 261 GLY A N 1
ATOM 2089 C CA . GLY A 1 261 ? 18.603 -13.108 -14.732 1.00 93.75 261 GLY A CA 1
ATOM 2090 C C . GLY A 1 261 ? 19.912 -13.801 -15.108 1.00 93.75 261 GLY A C 1
ATOM 2091 O O . GLY A 1 261 ? 19.871 -14.791 -15.824 1.00 93.75 261 GLY A O 1
ATOM 2092 N N . ALA A 1 262 ? 21.052 -13.324 -14.600 1.00 93.19 262 ALA A N 1
ATOM 2093 C CA . ALA A 1 262 ? 22.349 -13.972 -14.786 1.00 93.19 262 ALA A CA 1
ATOM 2094 C C . ALA A 1 262 ? 22.598 -15.137 -13.804 1.00 93.19 262 ALA A C 1
ATOM 2096 O O . ALA A 1 262 ? 23.601 -15.840 -13.927 1.00 93.19 262 ALA A O 1
ATOM 2097 N N . GLU A 1 263 ? 21.722 -15.340 -12.814 1.00 94.12 263 GLU A N 1
ATOM 2098 C CA . GLU A 1 263 ? 21.818 -16.469 -11.887 1.00 94.12 263 GLU A CA 1
ATOM 2099 C C . GLU A 1 263 ? 21.445 -17.786 -12.603 1.00 94.12 263 GLU A C 1
ATOM 2101 O O . GLU A 1 263 ? 20.473 -17.814 -13.365 1.00 94.12 263 GLU A O 1
ATOM 2106 N N . PRO A 1 264 ? 22.162 -18.901 -12.359 1.00 93.25 264 PRO A N 1
ATOM 2107 C CA . PRO A 1 264 ? 21.837 -20.187 -12.975 1.00 93.25 264 PRO A CA 1
ATOM 2108 C C . PRO A 1 264 ? 20.399 -20.637 -12.677 1.00 93.25 264 PRO A C 1
ATOM 2110 O O . PRO A 1 264 ? 19.999 -20.721 -11.516 1.00 93.25 264 PRO A O 1
ATOM 2113 N N . GLY A 1 265 ? 19.630 -20.955 -13.724 1.00 92.25 265 GLY A N 1
ATOM 2114 C CA . GLY A 1 265 ? 18.239 -21.414 -13.599 1.00 92.25 265 GLY A CA 1
ATOM 2115 C C . GLY A 1 265 ? 17.246 -20.319 -13.196 1.00 92.25 265 GLY A C 1
ATOM 2116 O O . GLY A 1 265 ? 16.150 -20.625 -12.725 1.00 92.25 265 GLY A O 1
ATOM 2117 N N . SER A 1 266 ? 17.623 -19.048 -13.341 1.00 93.88 266 SER A N 1
ATOM 2118 C CA . SER A 1 266 ? 16.778 -17.931 -12.939 1.00 93.88 266 SER A CA 1
ATOM 2119 C C . SER A 1 266 ? 15.526 -17.794 -13.807 1.00 93.88 266 SER A C 1
ATOM 2121 O O . SER A 1 266 ? 15.625 -17.742 -15.035 1.00 93.88 266 SER A O 1
ATOM 2123 N N . PRO A 1 267 ? 14.340 -17.584 -13.206 1.00 94.62 267 PRO A N 1
ATOM 2124 C CA . PRO A 1 267 ? 13.128 -17.285 -13.964 1.00 94.62 267 PRO A CA 1
ATOM 2125 C C . PRO A 1 267 ? 13.184 -15.913 -14.666 1.00 94.62 267 PRO A C 1
ATOM 2127 O O . PRO A 1 267 ? 12.306 -15.605 -15.469 1.00 94.62 267 PRO A O 1
ATOM 2130 N N . PHE A 1 268 ? 14.192 -15.074 -14.383 1.00 95.81 268 PHE A N 1
ATOM 2131 C CA . PHE A 1 268 ? 14.385 -13.785 -15.055 1.00 95.81 268 PHE A CA 1
ATOM 2132 C C . PHE A 1 268 ? 15.189 -13.867 -16.354 1.00 95.81 268 PHE A C 1
ATOM 2134 O O . PHE A 1 268 ? 15.152 -12.900 -17.113 1.00 95.81 268 PHE A O 1
ATOM 2141 N N . GLU A 1 269 ? 15.869 -14.980 -16.644 1.00 94.69 269 GLU A N 1
ATOM 2142 C CA . GLU A 1 269 ? 16.664 -15.157 -17.868 1.00 94.69 269 GLU A CA 1
ATOM 2143 C C . GLU A 1 269 ? 15.906 -14.762 -19.159 1.00 94.69 269 GLU A C 1
ATOM 2145 O O . GLU A 1 269 ? 16.409 -13.913 -19.897 1.00 94.69 269 GLU A O 1
ATOM 2150 N N . PRO A 1 270 ? 14.659 -15.222 -19.422 1.00 94.56 270 PRO A N 1
ATOM 2151 C CA . PRO A 1 270 ? 13.926 -14.842 -20.639 1.00 94.56 270 PRO A CA 1
ATOM 2152 C C . PRO A 1 270 ? 13.426 -13.387 -20.639 1.00 94.56 270 PRO A C 1
ATOM 2154 O O . PRO A 1 270 ? 12.887 -12.898 -21.636 1.00 94.56 270 PRO A O 1
ATOM 2157 N N . HIS A 1 271 ? 13.537 -12.691 -19.509 1.00 95.94 271 HIS A N 1
ATOM 2158 C CA . HIS A 1 271 ? 13.034 -11.335 -19.316 1.00 95.94 271 HIS A CA 1
ATOM 2159 C C . HIS A 1 271 ? 14.141 -10.285 -19.251 1.00 95.94 271 HIS A C 1
ATOM 2161 O O . HIS A 1 271 ? 13.845 -9.097 -19.413 1.00 95.94 271 HIS A O 1
ATOM 2167 N N . ALA A 1 272 ? 15.382 -10.705 -19.012 1.00 95.56 272 ALA A N 1
ATOM 2168 C CA . ALA A 1 272 ? 16.519 -9.822 -18.857 1.00 95.56 272 ALA A CA 1
ATOM 2169 C C . ALA A 1 272 ? 16.869 -9.134 -20.184 1.00 95.56 272 ALA A C 1
ATOM 2171 O O . ALA A 1 272 ? 17.126 -9.802 -21.187 1.00 95.56 272 ALA A O 1
ATOM 2172 N N . PRO A 1 273 ? 16.895 -7.791 -20.221 1.00 94.38 273 PRO A N 1
ATOM 2173 C CA . PRO A 1 273 ? 17.511 -7.078 -21.328 1.00 94.38 273 PRO A CA 1
ATOM 2174 C C . PRO A 1 273 ? 18.989 -7.453 -21.470 1.00 94.38 273 PRO A C 1
ATOM 2176 O O . PRO A 1 273 ? 19.666 -7.706 -20.473 1.00 94.38 273 PRO A O 1
ATOM 2179 N N . ALA A 1 274 ? 19.512 -7.389 -22.697 1.00 89.62 274 ALA A N 1
ATOM 2180 C CA . ALA A 1 274 ? 20.920 -7.690 -22.990 1.00 89.62 274 ALA A CA 1
ATOM 2181 C C . ALA A 1 274 ? 21.922 -6.802 -22.220 1.00 89.62 274 ALA A C 1
ATOM 2183 O O . ALA A 1 274 ? 23.063 -7.195 -21.996 1.00 89.62 274 ALA A O 1
ATOM 2184 N N . ALA A 1 275 ? 21.501 -5.600 -21.826 1.00 90.06 275 ALA A N 1
ATOM 2185 C CA . ALA A 1 275 ? 22.231 -4.705 -20.937 1.00 90.06 275 ALA A CA 1
ATOM 2186 C C . ALA A 1 275 ? 21.232 -3.866 -20.137 1.00 90.06 275 ALA A C 1
ATOM 2188 O O . ALA A 1 275 ? 20.116 -3.635 -20.604 1.00 90.06 275 ALA A O 1
ATOM 2189 N N . VAL A 1 276 ? 21.641 -3.368 -18.966 1.00 92.88 276 VAL A N 1
ATOM 2190 C CA . VAL A 1 276 ? 20.790 -2.538 -18.099 1.00 92.88 276 VAL A CA 1
ATOM 2191 C C . VAL A 1 276 ? 20.316 -1.290 -18.872 1.00 92.88 276 VAL A C 1
ATOM 2193 O O . VAL A 1 276 ? 21.135 -0.429 -19.190 1.00 92.88 276 VAL A O 1
ATOM 2196 N N . PRO A 1 277 ? 19.008 -1.139 -19.176 1.00 91.94 277 PRO A N 1
ATOM 2197 C CA . PRO A 1 277 ? 18.528 -0.058 -20.042 1.00 91.94 277 PRO A CA 1
ATOM 2198 C C . PRO A 1 277 ? 18.591 1.340 -19.423 1.00 91.94 277 PRO A C 1
ATOM 2200 O O . PRO A 1 277 ? 18.540 2.335 -20.140 1.00 91.94 277 PRO A O 1
ATOM 2203 N N . LEU A 1 278 ? 18.656 1.438 -18.098 1.00 92.56 278 LEU A N 1
ATOM 2204 C CA . LEU A 1 278 ? 18.727 2.715 -17.402 1.00 92.56 278 LEU A CA 1
ATOM 2205 C C . LEU A 1 278 ? 19.751 2.622 -16.286 1.00 92.56 278 LEU A C 1
ATOM 2207 O O . LEU A 1 278 ? 19.616 1.805 -15.377 1.00 92.56 278 LEU A O 1
ATOM 2211 N N . GLU A 1 279 ? 20.747 3.494 -16.317 1.00 88.56 279 GLU A N 1
ATOM 2212 C CA . GLU A 1 279 ? 21.828 3.528 -15.349 1.00 88.56 279 GLU A CA 1
ATOM 2213 C C . GLU A 1 279 ? 21.823 4.810 -14.513 1.00 88.56 279 GLU A C 1
ATOM 2215 O O . GLU A 1 279 ? 21.056 5.754 -14.702 1.00 88.56 279 GLU A O 1
ATOM 2220 N N . ARG A 1 280 ? 22.718 4.864 -13.520 1.00 84.25 280 ARG A N 1
ATOM 2221 C CA . ARG A 1 280 ? 22.856 6.041 -12.656 1.00 84.25 280 ARG A CA 1
ATOM 2222 C C . ARG A 1 280 ? 23.290 7.278 -13.444 1.00 84.25 280 ARG A C 1
ATOM 2224 O O . ARG A 1 280 ? 22.914 8.381 -13.049 1.00 84.25 280 ARG A O 1
ATOM 2231 N N . HIS A 1 281 ? 24.111 7.110 -14.482 1.00 85.25 281 HIS A N 1
ATOM 2232 C CA . HIS A 1 281 ? 24.644 8.223 -15.263 1.00 85.25 281 HIS A CA 1
ATOM 2233 C C . HIS A 1 281 ? 23.549 8.917 -16.088 1.00 85.25 281 HIS A C 1
ATOM 2235 O O . HIS A 1 281 ? 23.551 10.142 -16.149 1.00 85.25 281 HIS A O 1
ATOM 2241 N N . ASP A 1 282 ? 22.562 8.165 -16.584 1.00 84.00 282 ASP A N 1
ATOM 2242 C CA . ASP A 1 282 ? 21.394 8.695 -17.305 1.00 84.00 282 ASP A CA 1
ATOM 2243 C C . ASP A 1 282 ? 20.531 9.621 -16.441 1.00 84.00 282 ASP A C 1
ATOM 2245 O O . ASP A 1 282 ? 19.853 10.515 -16.938 1.00 84.00 282 ASP A O 1
ATOM 2249 N N . LEU A 1 283 ? 20.567 9.419 -15.120 1.00 83.00 283 LEU A N 1
ATOM 2250 C CA . LEU A 1 283 ? 19.816 10.209 -14.144 1.00 83.00 283 LEU A CA 1
ATOM 2251 C C . LEU A 1 283 ? 20.644 11.342 -13.514 1.00 83.00 283 LEU A C 1
ATOM 2253 O O . LEU A 1 283 ? 20.215 11.968 -12.532 1.00 83.00 283 LEU A O 1
ATOM 2257 N N . ARG A 1 284 ? 21.864 11.593 -14.006 1.00 76.12 284 ARG A N 1
ATOM 2258 C CA . ARG A 1 284 ? 22.679 12.749 -13.597 1.00 76.12 284 ARG A CA 1
ATOM 2259 C C . ARG A 1 284 ? 22.228 13.996 -14.360 1.00 76.12 284 ARG A C 1
ATOM 2261 O O . ARG A 1 284 ? 21.749 13.909 -15.479 1.00 76.12 284 ARG A O 1
ATOM 2268 N N . ASN A 1 285 ? 22.367 15.166 -13.737 1.00 66.06 285 ASN A N 1
ATOM 2269 C CA . ASN A 1 285 ? 22.113 16.483 -14.343 1.00 66.06 285 ASN A CA 1
ATOM 2270 C C . ASN A 1 285 ? 20.665 16.794 -14.781 1.00 66.06 285 ASN A C 1
ATOM 2272 O O . ASN A 1 285 ? 20.406 17.893 -15.257 1.00 66.06 285 ASN A O 1
ATOM 2276 N N . LEU A 1 286 ? 19.684 15.929 -14.506 1.00 68.50 286 LEU A N 1
ATOM 2277 C CA . LEU A 1 286 ? 18.247 16.193 -14.731 1.00 68.50 286 LEU A CA 1
ATOM 2278 C C . LEU A 1 286 ? 17.631 17.191 -13.717 1.00 68.50 286 LEU A C 1
ATOM 2280 O O . LEU A 1 286 ? 16.431 17.186 -13.445 1.00 68.50 286 LEU A O 1
ATOM 2284 N N . GLY A 1 287 ? 18.459 18.009 -13.061 1.00 63.25 287 GLY A N 1
ATOM 2285 C CA . GLY A 1 287 ? 18.040 18.940 -12.007 1.00 63.25 287 GLY A CA 1
ATOM 2286 C C . GLY A 1 287 ? 17.629 18.276 -10.682 1.00 63.25 287 GLY A C 1
ATOM 2287 O O . GLY A 1 287 ? 17.171 18.963 -9.763 1.00 63.25 287 GLY A O 1
ATOM 2288 N N . PHE A 1 288 ? 17.807 16.956 -10.547 1.00 65.94 288 PHE A N 1
ATOM 2289 C CA . PHE A 1 288 ? 17.506 16.198 -9.327 1.00 65.94 288 PHE A CA 1
ATOM 2290 C C . PHE A 1 288 ? 18.482 16.467 -8.175 1.00 65.94 288 PHE A C 1
ATOM 2292 O O . PHE A 1 288 ? 18.189 16.111 -7.036 1.00 65.94 288 PHE A O 1
ATOM 2299 N N . ASP A 1 289 ? 19.621 17.120 -8.412 1.00 66.44 289 ASP A N 1
ATOM 2300 C CA . ASP A 1 289 ? 20.641 17.315 -7.374 1.00 66.44 289 ASP A CA 1
ATOM 2301 C C . ASP A 1 289 ? 20.179 18.241 -6.248 1.00 66.44 289 ASP A C 1
ATOM 2303 O O . ASP A 1 289 ? 20.452 17.968 -5.079 1.00 66.44 289 ASP A O 1
ATOM 2307 N N . LYS A 1 290 ? 19.385 19.275 -6.559 1.00 62.88 290 LYS A N 1
ATOM 2308 C CA . LYS A 1 290 ? 18.729 20.102 -5.531 1.00 62.88 290 LYS A CA 1
ATOM 2309 C C . LYS A 1 290 ? 17.748 19.274 -4.695 1.00 62.88 290 LYS A C 1
ATOM 2311 O O . LYS A 1 290 ? 17.691 19.440 -3.479 1.00 62.88 290 LYS A O 1
ATOM 2316 N N . VAL A 1 291 ? 17.019 18.347 -5.319 1.00 63.06 291 VAL A N 1
ATOM 2317 C CA . VAL A 1 291 ? 16.088 17.446 -4.621 1.00 63.06 291 VAL A CA 1
ATOM 2318 C C . VAL A 1 291 ? 16.832 16.447 -3.740 1.00 63.06 291 VAL A C 1
ATOM 2320 O O . VAL A 1 291 ? 16.484 16.313 -2.571 1.00 63.06 291 VAL A O 1
ATOM 2323 N N . ARG A 1 292 ? 17.895 15.807 -4.245 1.00 64.38 292 ARG A N 1
ATOM 2324 C CA . ARG A 1 292 ? 18.745 14.901 -3.453 1.00 64.38 292 ARG A CA 1
ATOM 2325 C C . ARG A 1 292 ? 19.365 15.620 -2.261 1.00 64.38 292 ARG A C 1
ATOM 2327 O O . ARG A 1 292 ? 19.345 15.078 -1.163 1.00 64.38 292 ARG A O 1
ATOM 2334 N N . ARG A 1 293 ? 19.873 16.844 -2.453 1.00 65.88 293 ARG A N 1
ATOM 2335 C CA . ARG A 1 293 ? 20.422 17.667 -1.363 1.00 65.88 293 ARG A CA 1
ATOM 2336 C C . ARG A 1 293 ? 19.363 17.994 -0.314 1.00 65.88 293 ARG A C 1
ATOM 2338 O O . ARG A 1 293 ? 19.648 17.827 0.862 1.00 65.88 293 ARG A O 1
ATOM 2345 N N . ARG A 1 294 ? 18.142 18.378 -0.709 1.00 63.91 294 ARG A N 1
ATOM 2346 C CA . ARG A 1 294 ? 17.032 18.614 0.237 1.00 63.91 294 ARG A CA 1
ATOM 2347 C C . ARG A 1 294 ? 16.605 17.344 0.970 1.00 63.91 294 ARG A C 1
ATOM 2349 O O . ARG A 1 294 ? 16.367 17.402 2.167 1.00 63.91 294 ARG A O 1
ATOM 2356 N N . ALA A 1 295 ? 16.512 16.209 0.278 1.00 64.75 295 ALA A N 1
ATOM 2357 C CA . ALA A 1 295 ? 16.177 14.929 0.901 1.00 64.75 295 ALA A CA 1
ATOM 2358 C C . ALA A 1 295 ? 17.254 14.505 1.911 1.00 64.75 295 ALA A C 1
ATOM 2360 O O . ALA A 1 295 ? 16.931 14.135 3.035 1.00 64.75 295 ALA A O 1
ATOM 2361 N N . LYS A 1 296 ? 18.534 14.648 1.542 1.00 69.44 296 LYS A N 1
ATOM 2362 C CA . LYS A 1 296 ? 19.666 14.404 2.440 1.00 69.44 296 LYS A CA 1
ATOM 2363 C C . LYS A 1 296 ? 19.657 15.369 3.627 1.00 69.44 296 LYS A C 1
ATOM 2365 O O . LYS A 1 296 ? 19.835 14.917 4.744 1.00 69.44 296 LYS A O 1
ATOM 2370 N N . ALA A 1 297 ? 19.401 16.659 3.400 1.00 68.12 297 ALA A N 1
ATOM 2371 C CA . ALA A 1 297 ? 19.314 17.660 4.461 1.00 68.1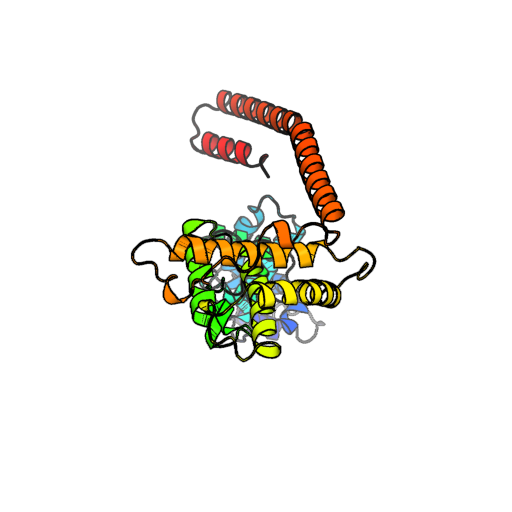2 297 ALA A CA 1
ATOM 2372 C C . ALA A 1 297 ? 18.192 17.338 5.456 1.00 68.12 297 ALA A C 1
ATOM 2374 O O . ALA A 1 297 ? 18.462 17.305 6.644 1.00 68.12 297 ALA A O 1
ATOM 2375 N N . ARG A 1 298 ? 16.987 16.990 4.984 1.00 64.69 298 ARG A N 1
ATOM 2376 C CA . ARG A 1 298 ? 15.876 16.558 5.853 1.00 64.69 298 ARG A CA 1
ATOM 2377 C C . ARG A 1 298 ? 16.193 15.284 6.627 1.00 64.69 298 ARG A C 1
ATOM 2379 O O . ARG A 1 298 ? 15.820 15.167 7.782 1.00 64.69 298 ARG A O 1
ATOM 2386 N N . SER A 1 299 ? 16.862 14.322 5.992 1.00 63.88 299 SER A N 1
ATOM 2387 C CA . SER A 1 299 ? 17.289 13.098 6.674 1.00 63.88 299 SER A CA 1
ATOM 2388 C C . SER A 1 299 ? 18.336 13.390 7.747 1.00 63.88 299 SER A C 1
ATOM 2390 O O . SER A 1 299 ? 18.289 12.778 8.802 1.00 63.88 299 SER A O 1
ATOM 2392 N N . VAL A 1 300 ? 19.272 14.304 7.483 1.00 67.38 300 VAL A N 1
ATOM 2393 C CA . VAL A 1 300 ? 20.299 14.723 8.447 1.00 67.38 300 VAL A CA 1
ATOM 2394 C C . VAL A 1 300 ? 19.677 15.525 9.586 1.00 67.38 300 VAL A C 1
ATOM 2396 O O . VAL A 1 300 ? 19.992 15.262 10.732 1.00 67.38 300 VAL A O 1
ATOM 2399 N N . GLU A 1 301 ? 18.767 16.448 9.289 1.00 64.06 301 GLU A N 1
ATOM 2400 C CA . GLU A 1 301 ? 18.006 17.213 10.281 1.00 64.06 301 GLU A CA 1
ATOM 2401 C C . GLU A 1 301 ? 17.198 16.282 11.189 1.00 64.06 301 GLU A C 1
ATOM 2403 O O . GLU A 1 301 ? 17.345 16.349 12.402 1.00 64.06 301 GLU A O 1
ATOM 2408 N N . ALA A 1 302 ? 16.468 15.320 10.615 1.00 61.56 302 ALA A N 1
ATOM 2409 C CA . ALA A 1 302 ? 15.744 14.315 11.388 1.00 61.56 302 ALA A CA 1
ATOM 2410 C C . ALA A 1 302 ? 16.672 13.462 12.270 1.00 61.56 302 ALA A C 1
ATOM 2412 O O . ALA A 1 302 ? 16.302 13.132 13.391 1.00 61.56 302 ALA A O 1
ATOM 2413 N N . VAL A 1 303 ? 17.870 13.112 11.784 1.00 65.38 303 VAL A N 1
ATOM 2414 C CA . VAL A 1 303 ? 18.879 12.388 12.576 1.00 65.38 303 VAL A CA 1
ATOM 2415 C C . VAL A 1 303 ? 19.429 13.261 13.702 1.00 65.38 303 VAL A C 1
ATOM 2417 O O . VAL A 1 303 ? 19.517 12.784 14.825 1.00 65.38 303 VAL A O 1
ATOM 2420 N N . ILE A 1 304 ? 19.742 14.532 13.440 1.00 67.94 304 ILE A N 1
ATOM 2421 C CA . ILE A 1 304 ? 20.237 15.479 14.450 1.00 67.94 304 ILE A CA 1
ATOM 2422 C C . ILE A 1 304 ? 19.173 15.735 15.522 1.00 67.94 304 ILE A C 1
ATOM 2424 O O . ILE A 1 304 ? 19.496 15.785 16.707 1.00 67.94 304 ILE A O 1
ATOM 2428 N N . ASP A 1 305 ? 17.908 15.875 15.132 1.00 66.31 305 ASP A N 1
ATOM 2429 C CA . ASP A 1 305 ? 16.800 16.021 16.074 1.00 66.31 305 ASP A CA 1
ATOM 2430 C C . ASP A 1 305 ? 16.626 14.750 16.911 1.00 66.31 305 ASP A C 1
ATOM 2432 O O . ASP A 1 305 ? 16.509 14.830 18.131 1.00 66.31 305 ASP A O 1
ATOM 2436 N N . LEU A 1 306 ? 16.730 13.566 16.299 1.00 58.94 306 LEU A N 1
ATOM 2437 C CA . LEU A 1 306 ? 16.778 12.296 17.029 1.00 58.94 306 LEU A CA 1
ATOM 2438 C C . LEU A 1 306 ? 17.953 12.243 18.013 1.00 58.94 306 LEU A C 1
ATOM 2440 O O . LEU A 1 306 ? 17.754 11.898 19.172 1.00 58.94 306 LEU A O 1
ATOM 2444 N N . GLU A 1 307 ? 19.160 12.622 17.601 1.00 63.41 307 GLU A N 1
ATOM 2445 C CA . GLU A 1 307 ? 20.346 12.662 18.466 1.00 63.41 307 GLU A CA 1
ATOM 2446 C C . GLU A 1 307 ? 20.196 13.657 19.625 1.00 63.41 307 GLU A C 1
ATOM 2448 O O . GLU A 1 307 ? 20.684 13.391 20.723 1.00 63.41 307 GLU A O 1
ATOM 2453 N N . ARG A 1 308 ? 19.486 14.772 19.421 1.00 73.50 308 ARG A N 1
ATOM 2454 C CA . ARG A 1 308 ? 19.157 15.750 20.472 1.00 73.50 308 ARG A CA 1
ATOM 2455 C C . ARG A 1 308 ? 18.101 15.245 21.448 1.00 73.50 308 ARG A C 1
ATOM 2457 O O . ARG A 1 308 ? 18.169 15.563 22.636 1.00 73.50 308 ARG A O 1
ATOM 2464 N N . GLU A 1 309 ? 17.136 14.468 20.968 1.00 67.12 309 GLU A N 1
ATOM 2465 C CA . GLU A 1 309 ? 16.057 13.930 21.796 1.00 67.12 309 GLU A CA 1
ATOM 2466 C C . GLU A 1 309 ? 16.448 12.615 22.496 1.00 67.12 309 GLU A C 1
ATOM 2468 O O . GLU A 1 309 ? 15.975 12.357 23.602 1.00 67.12 309 GLU A O 1
ATOM 2473 N N . ILE A 1 310 ? 17.383 11.825 21.947 1.00 60.59 310 ILE A N 1
ATOM 2474 C CA . ILE A 1 310 ? 17.868 10.556 22.527 1.00 60.59 310 ILE A CA 1
ATOM 2475 C C . ILE A 1 310 ? 18.320 10.693 23.995 1.00 60.59 310 ILE A C 1
ATOM 2477 O O . ILE A 1 310 ? 17.934 9.847 24.803 1.00 60.59 310 ILE A O 1
ATOM 2481 N N . PRO A 1 311 ? 19.096 11.715 24.409 1.00 69.88 311 PRO A N 1
ATOM 2482 C CA . PRO A 1 311 ? 19.464 11.902 25.812 1.00 69.88 311 PRO A CA 1
ATOM 2483 C C . PRO A 1 311 ? 18.262 12.143 26.732 1.00 69.88 311 PRO A C 1
ATOM 2485 O O . PRO A 1 311 ? 18.240 11.636 27.852 1.00 69.88 311 PRO A O 1
ATOM 2488 N N . LYS A 1 312 ? 17.240 12.874 26.267 1.00 64.56 312 LYS A N 1
ATOM 2489 C CA . LYS A 1 312 ? 16.014 13.137 27.039 1.00 64.56 312 LYS A CA 1
ATOM 2490 C C . LYS A 1 312 ? 15.171 11.872 27.165 1.00 64.56 312 LYS A C 1
ATOM 2492 O O . LYS A 1 312 ? 14.736 11.537 28.262 1.00 64.56 312 LYS A O 1
ATOM 2497 N N . ILE A 1 313 ? 15.028 11.153 26.055 1.00 58.22 313 ILE A N 1
ATOM 2498 C CA . ILE A 1 313 ? 14.407 9.830 25.945 1.00 58.22 313 ILE A CA 1
ATOM 2499 C C . ILE A 1 313 ? 15.087 8.872 26.944 1.00 58.22 313 ILE A C 1
ATOM 2501 O O . ILE A 1 313 ? 14.426 8.344 27.835 1.00 58.22 313 ILE A O 1
ATOM 2505 N N . ARG A 1 314 ? 16.423 8.763 26.930 1.00 59.16 314 ARG A N 1
ATOM 2506 C CA . ARG A 1 314 ? 17.199 7.959 27.899 1.00 59.16 314 ARG A CA 1
ATOM 2507 C C . ARG A 1 314 ? 17.007 8.401 29.351 1.00 59.16 314 ARG A C 1
ATOM 2509 O O . ARG A 1 314 ? 16.841 7.556 30.222 1.00 59.16 314 ARG A O 1
ATOM 2516 N N . ALA A 1 315 ? 17.012 9.701 29.637 1.00 68.38 315 ALA A N 1
ATOM 2517 C CA . ALA A 1 315 ? 16.823 10.207 30.998 1.00 68.38 315 ALA A CA 1
ATOM 2518 C C . ALA A 1 315 ? 15.413 9.926 31.546 1.00 68.38 315 ALA A C 1
ATOM 2520 O O . ALA A 1 315 ? 15.230 9.742 32.750 1.00 68.38 315 ALA A O 1
ATOM 2521 N N . VAL A 1 316 ? 14.394 9.912 30.684 1.00 65.31 316 VAL A N 1
ATOM 2522 C CA . VAL A 1 316 ? 13.037 9.487 31.056 1.00 65.31 316 VAL A CA 1
ATOM 2523 C C . VAL A 1 316 ? 13.003 7.979 31.310 1.00 65.31 316 VAL A C 1
ATOM 2525 O O . VAL A 1 316 ? 12.483 7.574 32.346 1.00 65.31 316 VAL A O 1
ATOM 2528 N N . ALA A 1 317 ? 13.633 7.176 30.448 1.00 54.66 317 ALA A N 1
ATOM 2529 C CA . ALA A 1 317 ? 13.763 5.727 30.618 1.00 54.66 317 ALA A CA 1
ATOM 2530 C C . ALA A 1 317 ? 14.381 5.340 31.965 1.00 54.66 317 ALA A C 1
ATOM 2532 O O . ALA A 1 317 ? 13.820 4.537 32.702 1.00 54.66 317 ALA A O 1
ATOM 2533 N N . ILE A 1 318 ? 15.522 5.954 32.298 1.00 67.19 318 ILE A N 1
ATOM 2534 C CA . ILE A 1 318 ? 16.274 5.670 33.525 1.00 67.19 318 ILE A CA 1
ATOM 2535 C C . ILE A 1 318 ? 15.444 6.042 34.756 1.00 67.19 318 ILE A C 1
ATOM 2537 O O . ILE A 1 318 ? 15.360 5.263 35.695 1.00 67.19 318 ILE A O 1
ATOM 2541 N N . ARG A 1 319 ? 14.754 7.190 34.740 1.00 67.25 319 ARG A N 1
ATOM 2542 C CA . ARG A 1 319 ? 13.869 7.579 35.851 1.00 67.25 319 ARG A CA 1
ATOM 2543 C C . ARG A 1 319 ? 12.685 6.634 36.026 1.00 67.25 319 ARG A C 1
ATOM 2545 O O . ARG A 1 319 ? 12.302 6.356 37.156 1.00 67.25 319 ARG A O 1
ATOM 2552 N N . ARG A 1 320 ? 12.095 6.155 34.929 1.00 62.38 320 ARG A N 1
ATOM 2553 C CA . ARG A 1 320 ? 11.004 5.172 34.980 1.00 62.38 320 ARG A CA 1
ATOM 2554 C C . ARG A 1 320 ? 11.490 3.821 35.495 1.00 62.38 320 ARG A C 1
ATOM 2556 O O . ARG A 1 320 ? 10.779 3.199 36.272 1.00 62.38 320 ARG A O 1
ATOM 2563 N N . TRP A 1 321 ? 12.701 3.420 35.119 1.00 57.47 321 TRP A N 1
ATOM 2564 C CA . TRP A 1 321 ? 13.357 2.223 35.637 1.00 57.47 321 TRP A CA 1
ATOM 2565 C C . TRP A 1 321 ? 13.625 2.312 37.145 1.00 57.47 321 TRP A C 1
ATOM 2567 O O . TRP A 1 321 ? 13.263 1.396 37.873 1.00 57.47 321 TRP A O 1
ATOM 2577 N N . ASP A 1 322 ? 14.174 3.427 37.634 1.00 70.06 322 ASP A N 1
ATOM 2578 C CA . ASP A 1 322 ? 14.396 3.631 39.074 1.00 70.06 322 ASP A CA 1
ATOM 2579 C C . ASP A 1 322 ? 13.080 3.618 39.868 1.00 70.06 322 ASP A C 1
ATOM 2581 O O . ASP A 1 322 ? 13.000 3.003 40.929 1.00 70.06 322 ASP A O 1
ATOM 2585 N N . GLN A 1 323 ? 12.025 4.253 39.344 1.00 67.38 323 GLN A N 1
ATOM 2586 C CA . GLN A 1 323 ? 10.692 4.236 39.962 1.00 67.38 323 GLN A CA 1
ATOM 2587 C C . GLN A 1 323 ? 10.089 2.829 40.014 1.00 67.38 323 GLN A C 1
ATOM 2589 O O . GLN A 1 323 ? 9.471 2.456 41.013 1.00 67.38 323 GLN A O 1
ATOM 2594 N N . ALA A 1 324 ? 10.271 2.053 38.946 1.00 57.12 324 ALA A N 1
ATOM 2595 C CA . ALA A 1 324 ? 9.847 0.662 38.877 1.00 57.12 324 ALA A CA 1
ATOM 2596 C C . ALA A 1 324 ? 10.589 -0.185 39.926 1.00 57.12 324 ALA A C 1
ATOM 2598 O O . ALA A 1 324 ? 9.946 -0.802 40.773 1.00 57.12 324 ALA A O 1
ATOM 2599 N N . GLN A 1 325 ? 11.923 -0.081 39.983 1.00 64.12 325 GLN A N 1
ATOM 2600 C CA . GLN A 1 325 ? 12.732 -0.803 40.967 1.00 64.12 325 GLN A CA 1
ATOM 2601 C C . GLN A 1 325 ? 12.384 -0.452 42.418 1.00 64.12 325 GLN A C 1
ATOM 2603 O O . GLN A 1 325 ? 12.358 -1.342 43.267 1.00 64.12 325 GLN A O 1
ATOM 2608 N N . GLN A 1 326 ? 12.101 0.821 42.712 1.00 69.19 326 GLN A N 1
ATOM 2609 C CA . GLN A 1 326 ? 11.646 1.244 44.041 1.00 69.19 326 GLN A CA 1
ATOM 2610 C C . GLN A 1 326 ? 10.294 0.618 44.394 1.00 69.19 326 GLN A C 1
ATOM 2612 O O . GLN A 1 326 ? 10.152 0.042 45.469 1.00 69.19 326 GLN A O 1
ATOM 2617 N N . SER A 1 327 ? 9.344 0.633 43.457 1.00 61.78 327 SER A N 1
ATOM 2618 C CA . SER A 1 327 ? 8.019 0.029 43.648 1.00 61.78 327 SER A CA 1
ATOM 2619 C C . SER A 1 327 ? 8.107 -1.490 43.868 1.00 61.78 327 SER A C 1
ATOM 2621 O O . SER A 1 327 ? 7.372 -2.051 44.676 1.00 61.78 327 SER A O 1
ATOM 2623 N N . LEU A 1 328 ? 9.042 -2.168 43.193 1.00 58.62 328 LEU A N 1
ATOM 2624 C CA . LEU A 1 328 ? 9.272 -3.605 43.359 1.00 58.62 328 LEU A CA 1
ATOM 2625 C C . LEU A 1 328 ? 9.948 -3.956 44.697 1.00 58.62 328 LEU A C 1
ATOM 2627 O O . LEU A 1 328 ? 9.712 -5.033 45.247 1.00 58.62 328 LEU A O 1
ATOM 2631 N N . ALA A 1 329 ? 10.797 -3.068 45.219 1.00 65.12 329 ALA A N 1
ATOM 2632 C CA . ALA A 1 329 ? 11.430 -3.240 46.525 1.00 65.12 329 ALA A CA 1
ATOM 2633 C C . ALA A 1 329 ? 10.432 -3.071 47.686 1.00 65.12 329 ALA A C 1
ATOM 2635 O O . ALA A 1 329 ? 10.610 -3.695 48.732 1.00 65.12 329 ALA A O 1
ATOM 2636 N N . GLU A 1 330 ? 9.384 -2.264 47.495 1.00 65.62 330 GLU A N 1
ATOM 2637 C CA . GLU A 1 330 ? 8.337 -2.007 48.492 1.00 65.62 330 GLU A CA 1
ATOM 2638 C C . GLU A 1 330 ? 7.318 -3.161 48.616 1.00 65.62 330 GLU A C 1
ATOM 2640 O O . GLU A 1 330 ? 6.810 -3.398 49.711 1.00 65.62 330 GLU A O 1
ATOM 2645 N N . GLU A 1 331 ? 7.083 -3.952 47.557 1.00 59.28 331 GLU A N 1
ATOM 2646 C CA . GLU A 1 331 ? 6.192 -5.132 47.585 1.00 59.28 331 GLU A CA 1
ATOM 2647 C C . GLU A 1 331 ? 6.801 -6.378 46.894 1.00 59.28 331 GLU A C 1
ATOM 2649 O O . GLU A 1 331 ? 6.414 -6.767 45.782 1.00 59.28 331 GLU A O 1
ATOM 2654 N N . PRO A 1 332 ? 7.746 -7.080 47.547 1.00 51.97 332 PRO A N 1
ATOM 2655 C CA . PRO A 1 332 ? 8.434 -8.214 46.946 1.00 51.97 332 PRO A CA 1
ATOM 2656 C C . PRO A 1 332 ? 7.561 -9.479 47.004 1.00 51.97 332 PRO A C 1
ATOM 2658 O O . PRO A 1 332 ? 7.612 -10.250 47.961 1.00 51.97 332 PRO A O 1
ATOM 2661 N N . GLY A 1 333 ? 6.760 -9.733 45.964 1.00 52.50 333 GLY A N 1
ATOM 2662 C CA . GLY A 1 333 ? 6.059 -11.022 45.848 1.00 52.50 333 GLY A CA 1
ATOM 2663 C C . GLY A 1 333 ? 4.982 -11.167 44.777 1.00 52.50 333 GLY A C 1
ATOM 2664 O O . GLY A 1 333 ? 4.563 -12.291 44.496 1.00 52.50 333 GLY A O 1
ATOM 2665 N N . VAL A 1 334 ? 4.527 -10.089 44.138 1.00 53.72 334 VAL A N 1
ATOM 2666 C CA . VAL A 1 334 ? 3.394 -10.185 43.209 1.00 53.72 334 VAL A CA 1
ATOM 2667 C C . VAL A 1 334 ? 3.888 -10.379 41.773 1.00 53.72 334 VAL A C 1
ATOM 2669 O O . VAL A 1 334 ? 4.507 -9.498 41.184 1.00 53.72 334 VAL A O 1
ATOM 2672 N N . ARG A 1 335 ? 3.579 -11.533 41.166 1.00 46.88 335 ARG A N 1
ATOM 2673 C CA . ARG A 1 335 ? 3.859 -11.837 39.744 1.00 46.88 335 ARG A CA 1
ATOM 2674 C C . ARG A 1 335 ? 3.283 -10.775 38.786 1.00 46.88 335 ARG A C 1
ATOM 2676 O O . ARG A 1 335 ? 3.908 -10.488 37.773 1.00 46.88 335 ARG A O 1
ATOM 2683 N N . ALA A 1 336 ? 2.168 -10.142 39.164 1.00 48.22 336 ALA A N 1
ATOM 2684 C CA . ALA A 1 336 ? 1.563 -9.007 38.459 1.00 48.22 336 ALA A CA 1
ATOM 2685 C C . ALA A 1 336 ? 2.399 -7.709 38.528 1.00 48.22 336 ALA A C 1
ATOM 2687 O O . ALA A 1 336 ? 2.305 -6.881 37.628 1.00 48.22 336 ALA A O 1
ATOM 2688 N N . GLY A 1 337 ? 3.263 -7.544 39.539 1.00 49.22 337 GLY A N 1
ATOM 2689 C CA . GLY A 1 337 ? 4.176 -6.400 39.640 1.00 49.22 337 GLY A CA 1
ATOM 2690 C C . GLY A 1 337 ? 5.250 -6.411 38.550 1.00 49.22 337 GLY A C 1
ATOM 2691 O O . GLY A 1 337 ? 5.528 -5.380 37.953 1.00 49.22 337 GLY A O 1
ATOM 2692 N N . ARG A 1 338 ? 5.774 -7.594 38.194 1.00 45.97 338 ARG A N 1
ATOM 2693 C CA . ARG A 1 338 ? 6.766 -7.745 37.109 1.00 45.97 338 ARG A CA 1
ATOM 2694 C C . ARG A 1 338 ? 6.177 -7.510 35.713 1.00 45.97 338 ARG A C 1
ATOM 2696 O O . ARG A 1 338 ? 6.869 -7.009 34.829 1.00 45.97 338 ARG A O 1
ATOM 2703 N N . GLU A 1 339 ? 4.914 -7.878 35.500 1.00 49.34 339 GLU A N 1
ATOM 2704 C CA . GLU A 1 339 ? 4.199 -7.621 34.239 1.00 49.34 339 GLU A CA 1
ATOM 2705 C C . GLU A 1 339 ? 3.874 -6.124 34.089 1.00 49.34 339 GLU A C 1
ATOM 2707 O O . GLU A 1 339 ? 4.144 -5.554 33.033 1.00 49.34 339 GLU A O 1
ATOM 2712 N N . ALA A 1 340 ? 3.439 -5.463 35.169 1.00 49.75 340 ALA A N 1
ATOM 2713 C CA . ALA A 1 340 ? 3.216 -4.016 35.201 1.00 49.75 340 ALA A CA 1
ATOM 2714 C C . ALA A 1 340 ? 4.512 -3.194 35.027 1.00 49.75 340 ALA A C 1
ATOM 2716 O O . ALA A 1 340 ? 4.504 -2.172 34.342 1.00 49.75 340 ALA A O 1
ATOM 2717 N N . GLU A 1 341 ? 5.645 -3.647 35.580 1.00 48.72 341 GLU A N 1
ATOM 2718 C CA . GLU A 1 341 ? 6.963 -3.037 35.332 1.00 48.72 341 GLU A CA 1
ATOM 2719 C C . GLU A 1 341 ? 7.385 -3.138 33.863 1.00 48.72 341 GLU A C 1
ATOM 2721 O O . GLU A 1 341 ? 7.918 -2.185 33.290 1.00 48.72 341 GLU A O 1
ATOM 2726 N N . THR A 1 342 ? 7.141 -4.297 33.245 1.00 44.69 342 THR A N 1
ATOM 2727 C CA . THR A 1 342 ? 7.497 -4.537 31.844 1.00 44.69 342 THR A CA 1
ATOM 2728 C C . THR A 1 342 ? 6.638 -3.668 30.923 1.00 44.69 342 THR A C 1
ATOM 2730 O O . THR A 1 342 ? 7.170 -3.058 29.999 1.00 44.69 342 THR A O 1
ATOM 2733 N N . GLU A 1 343 ? 5.336 -3.533 31.195 1.00 46.88 343 GLU A N 1
ATOM 2734 C CA . GLU A 1 343 ? 4.449 -2.624 30.454 1.00 46.88 343 GLU A CA 1
ATOM 2735 C C . GLU A 1 343 ? 4.828 -1.146 30.643 1.00 46.88 343 GLU A C 1
ATOM 2737 O O . GLU A 1 343 ? 4.936 -0.420 29.654 1.00 46.88 343 GLU A O 1
ATOM 2742 N N . ALA A 1 344 ? 5.145 -0.704 31.866 1.00 46.19 344 ALA A N 1
ATOM 2743 C CA . ALA A 1 344 ? 5.584 0.670 32.133 1.00 46.19 344 ALA A CA 1
ATOM 2744 C C . ALA A 1 344 ? 6.920 1.023 31.444 1.00 46.19 344 ALA A C 1
ATOM 2746 O O . ALA A 1 344 ? 7.136 2.172 31.043 1.00 46.19 344 ALA A O 1
ATOM 2747 N N . PHE A 1 345 ? 7.810 0.040 31.261 1.00 41.94 345 PHE A N 1
ATOM 2748 C CA . PHE A 1 345 ? 9.042 0.188 30.485 1.00 41.94 345 PHE A CA 1
ATOM 2749 C C . PHE A 1 345 ? 8.804 0.242 28.967 1.00 41.94 345 PHE A C 1
ATOM 2751 O O . PHE A 1 345 ? 9.628 0.806 28.257 1.00 41.94 345 PHE A O 1
ATOM 2758 N N . TRP A 1 346 ? 7.713 -0.296 28.424 1.00 39.97 346 TRP A N 1
ATOM 2759 C CA . TRP A 1 346 ? 7.435 -0.193 26.981 1.00 39.97 346 TRP A CA 1
ATOM 2760 C C . TRP A 1 346 ? 6.540 1.000 26.616 1.00 39.97 346 TRP A C 1
ATOM 2762 O O . TRP A 1 346 ? 6.588 1.463 25.477 1.00 39.97 346 TRP A O 1
ATOM 2772 N N . ASP A 1 347 ? 5.805 1.564 27.577 1.00 40.06 347 ASP A N 1
ATOM 2773 C CA . ASP A 1 347 ? 4.862 2.672 27.354 1.00 40.06 347 ASP A CA 1
ATOM 2774 C C . ASP A 1 347 ? 5.530 4.026 27.023 1.00 40.06 347 ASP A C 1
ATOM 2776 O O . ASP A 1 347 ? 4.897 4.911 26.450 1.00 40.06 347 ASP A O 1
ATOM 2780 N N . TRP A 1 348 ? 6.819 4.210 27.333 1.00 41.59 348 TRP A N 1
ATOM 2781 C CA . TRP A 1 348 ? 7.563 5.441 26.998 1.00 41.59 348 TRP A CA 1
ATOM 2782 C C . TRP A 1 348 ? 8.285 5.382 25.640 1.00 41.59 348 TRP A C 1
ATOM 2784 O O . TRP A 1 348 ? 8.825 6.395 25.198 1.00 41.59 348 TRP A O 1
ATOM 2794 N N . ALA A 1 349 ? 8.311 4.217 24.982 1.00 30.97 349 ALA A N 1
ATOM 2795 C CA . ALA A 1 349 ? 8.973 4.006 23.691 1.00 30.97 349 ALA A CA 1
ATOM 2796 C C . ALA A 1 349 ? 8.079 4.336 22.470 1.00 30.97 349 ALA A C 1
ATOM 2798 O O . ALA A 1 349 ? 8.443 3.991 21.342 1.00 30.97 349 ALA A O 1
ATOM 2799 N N . VAL A 1 350 ? 6.920 4.975 22.689 1.00 32.22 350 VAL A N 1
ATOM 2800 C CA . VAL A 1 350 ? 5.920 5.356 21.668 1.00 32.22 350 VAL A CA 1
ATOM 2801 C C . VAL A 1 350 ? 6.032 6.821 21.270 1.00 32.22 350 VAL A C 1
ATOM 2803 O O . VAL A 1 350 ? 6.066 7.681 22.178 1.00 32.22 350 VAL A O 1
#

Foldseek 3Di:
DVVVVVVPPPDDDDDPPAVVVLCCLQQLVDADDLVVLVPDPNVVSLVPDDCPQLLNVQLVLLLVLLVPPVVDDPVLSVLLSSLLSSLCSNVSNSHSLPDDLVSLQSNDPVSCRSSQSNQSSCVVVVSDVDHGDDDCRSNVPPPLQQLLRLLVVAPQPPLESVLSNVLLVVCCVPPNVPSVVSVLLSVLVSLLRVQCVVPPVVQRALQSQALVSLLVCLVVLLVVLLVPDDDPCNPVDSSQPRSVSSNVSLQCSLVVLQVQLPDPPGPSVVHHHPDRSHDPVSVPPPPCPVVVVVVVVVVVVVVVVCVVCVVVLVVVLVVLLVVLVVVCVVDPDDPVSVVVSVVSNVVSVD